Protein AF-0000000066302439 (afdb_homodimer)

Secondary structure (DSSP, 8-state):
-HHHHHHHHHHHHHHHHHHHHHHHHHH-EEEEEETTTTEEEEEETTS-EEEEEE-GGG--TT-HHHHHHHHHHHHHHHHHHHHHHHHHHHHHHHHTS---TT-----/-HHHHHHHHHHHHHHHHHHHHHHHHHH-EEEEEETTTTEEEEEETTS-EEEEEE-GGG--TT-HHHHHHHHHHHHHHHHHHHHHHHHHHHHHHHHTS---TT-----

pLDDT: mean 90.01, std 15.55, range [35.62, 98.94]

Foldseek 3Di:
DVVVVVVVVLVVLLVVLVVVLVVQQQVAKFWFFFPVRQWIWIAGLVLHTPDIHHHVVQVDPVCVVVVVVGNVRRSVRRNVVSPVVSVVSVCVSVVVSPPDDPPPPPD/DVVVVVVVVLVVLLVVLVVVLVVQQQVAKFWFFFPVRQWIWIAGLVGHTPDIHHHVVQVDPVCVVVVVVGNVRRSVRRNVVSPVVSVVSVCVSVVVSPPDDPPPPPD

Nearest PDB structures (foldseek):
  1ybx-assembly1_A  TM=9.057E-01  e=2.203E-07  Acetivibrio thermocellus
  1pug-assembly1_A  TM=8.252E-01  e=6.818E-08  Escherichia coli
  5yrx-assembly1_A-2  TM=9.038E-01  e=1.458E-06  Mycobacterium tuberculosis H37Rv
  7aor-assembly1_an  TM=7.932E-01  e=1.734E-05  Trypanosoma cruzi strain CL Brener
  6hiw-assembly1_DM  TM=7.129E-01  e=1.030E-05  Trypanosoma brucei brucei

Solvent-accessible surface area (backbone atoms only — not comparable to full-atom values): 11131 Å² total; per-residue (Å²): 106,73,65,56,54,49,52,52,52,49,52,52,50,48,53,51,36,51,53,49,36,55,52,44,28,63,64,38,73,27,74,8,50,19,80,92,60,39,26,36,27,30,24,19,31,70,67,49,71,78,47,58,46,64,43,48,88,53,32,38,53,89,45,45,64,59,41,34,53,32,50,48,45,6,46,50,43,14,49,52,50,11,51,52,49,38,51,51,45,50,47,53,41,48,67,69,43,77,61,59,96,84,66,67,68,88,119,106,73,66,56,55,51,52,51,52,49,53,52,50,48,51,51,36,51,52,49,37,55,51,45,28,62,65,38,72,28,74,7,50,20,79,90,60,39,26,36,28,30,24,20,30,69,67,49,72,77,49,56,45,64,42,50,89,51,32,38,52,89,45,45,63,60,42,34,52,32,51,48,44,4,47,50,41,16,49,53,50,11,52,53,50,39,50,52,45,50,47,52,41,48,66,67,44,76,60,60,95,82,66,66,66,88,119

Radius of gyration: 21.61 Å; Cα contacts (8 Å, |Δi|>4): 304; chains: 2; bounding box: 31×73×52 Å

InterPro domains:
  IPR004401 Nucleoid-associated protein YbaB/EbfC [MF_00274] (2-96)
  IPR004401 Nucleoid-associated protein YbaB/EbfC [PF02575] (8-97)
  IPR004401 Nucleoid-associated protein YbaB/EbfC [PIRSF004555] (2-107)
  IPR004401 Nucleoid-associated protein YbaB/EbfC [PTHR33449] (1-103)
  IPR004401 Nucleoid-associated protein YbaB/EbfC [TIGR00103] (3-103)
  IPR036894 Nucleoid-associated protein YbaB-like domain superfamily [G3DSA:3.30.1310.10] (1-107)
  IPR036894 Nucleoid-associated protein YbaB-like domain superfamily [SSF82607] (8-101)

Organism: Maricaulis maris (strain MCS10) (NCBI:txid394221)

Sequence (214 aa):
MKDLMGLMKQAQAMQQKMTEAQARLAETEVTGEAGAGLVRVVLTAKGDMVSIHVDKSLMDPDEPEILEDLLKAAHADARRKGEEAQQDIMKDAAGGLQLPPGMQMPFMKDLMGLMKQAQAMQQKMTEAQARLAETEVTGEAGAGLVRVVLTAKGDMVSIHVDKSLMDPDEPEILEDLLKAAHADARRKGEEAQQDIMKDAAGGLQLPPGMQMPF

Structure (mmCIF, N/CA/C/O backbone):
data_AF-0000000066302439-model_v1
#
loop_
_entity.id
_entity.type
_entity.pdbx_description
1 polymer 'Nucleoid-associated protein Mmar10_0436'
#
loop_
_atom_site.group_PDB
_atom_site.id
_atom_site.type_symbol
_atom_site.label_atom_id
_atom_site.label_alt_id
_atom_site.label_comp_id
_atom_site.label_asym_id
_atom_site.label_entity_id
_atom_site.label_seq_id
_atom_site.pdbx_PDB_ins_code
_atom_site.Cartn_x
_atom_site.Cartn_y
_atom_site.Cartn_z
_atom_site.occupancy
_atom_site.B_iso_or_equiv
_atom_site.auth_seq_id
_atom_site.auth_comp_id
_atom_site.auth_asym_id
_atom_site.auth_atom_id
_atom_site.pdbx_PDB_model_num
ATOM 1 N N . MET A 1 1 ? 1.925 44.844 5.809 1 65.56 1 MET A N 1
ATOM 2 C CA . MET A 1 1 ? 1.378 44.344 4.543 1 65.56 1 MET A CA 1
ATOM 3 C C . MET A 1 1 ? 2.377 43.438 3.826 1 65.56 1 MET A C 1
ATOM 5 O O . MET A 1 1 ? 2.002 42.406 3.287 1 65.56 1 MET A O 1
ATOM 9 N N . LYS A 1 2 ? 3.6 43.781 3.777 1 77.19 2 LYS A N 1
ATOM 10 C CA . LYS A 1 2 ? 4.672 43 3.166 1 77.19 2 LYS A CA 1
ATOM 11 C C . LYS A 1 2 ? 4.816 41.625 3.846 1 77.19 2 LYS A C 1
ATOM 13 O O . LYS A 1 2 ? 5.035 40.625 3.18 1 77.19 2 LYS A O 1
ATOM 18 N N . ASP A 1 3 ? 4.48 41.625 5.168 1 83.06 3 ASP A N 1
ATOM 19 C CA . ASP A 1 3 ? 4.594 40.406 5.941 1 83.06 3 ASP A CA 1
ATOM 20 C C . ASP A 1 3 ? 3.451 39.438 5.621 1 83.06 3 ASP A C 1
ATOM 22 O O . ASP A 1 3 ? 3.666 38.25 5.473 1 83.06 3 ASP A O 1
ATOM 26 N N . LEU A 1 4 ? 2.242 40.094 5.293 1 78.75 4 LEU A N 1
ATOM 27 C CA . LEU A 1 4 ? 1.057 39.344 4.953 1 78.75 4 LEU A CA 1
ATOM 28 C C . LEU A 1 4 ? 1.191 38.719 3.564 1 78.75 4 LEU A C 1
ATOM 30 O O . LEU A 1 4 ? 0.829 37.562 3.359 1 78.75 4 LEU A O 1
ATOM 34 N N . MET A 1 5 ? 1.742 39.562 2.607 1 84.06 5 MET A N 1
ATOM 35 C CA . MET A 1 5 ? 1.961 39.062 1.245 1 84.06 5 MET A CA 1
ATOM 36 C C . MET A 1 5 ? 2.973 37.938 1.224 1 84.06 5 MET A C 1
ATOM 38 O O . MET A 1 5 ? 2.822 36.969 0.46 1 84.06 5 MET A O 1
ATOM 42 N N . GLY A 1 6 ? 4.039 37.969 2.062 1 83.31 6 GLY A N 1
ATOM 43 C CA . GLY A 1 6 ? 5.02 36.906 2.197 1 83.31 6 GLY A CA 1
ATOM 44 C C . GLY A 1 6 ? 4.434 35.594 2.729 1 83.31 6 GLY A C 1
ATOM 45 O O . GLY A 1 6 ? 4.723 34.531 2.209 1 83.31 6 GLY A O 1
ATOM 46 N N . LEU A 1 7 ? 3.641 35.781 3.75 1 83.69 7 LEU A N 1
ATOM 47 C CA . LEU A 1 7 ? 2.969 34.625 4.34 1 83.69 7 LEU A CA 1
ATOM 48 C C . LEU A 1 7 ? 2.033 33.969 3.33 1 83.69 7 LEU A C 1
ATOM 50 O O . LEU A 1 7 ? 1.988 32.719 3.229 1 83.69 7 LEU A O 1
ATOM 54 N N . MET A 1 8 ? 1.311 34.781 2.59 1 86.19 8 MET A N 1
ATOM 55 C CA . MET A 1 8 ? 0.379 34.281 1.588 1 86.19 8 MET A CA 1
ATOM 56 C C . MET A 1 8 ? 1.12 33.5 0.5 1 86.19 8 MET A C 1
ATOM 58 O O . MET A 1 8 ? 0.684 32.406 0.091 1 86.19 8 MET A O 1
ATOM 62 N N . LYS A 1 9 ? 2.33 34.031 0.001 1 87.62 9 LYS A N 1
ATOM 63 C CA . LYS A 1 9 ? 3.164 33.406 -1.004 1 87.62 9 LYS A CA 1
ATOM 64 C C . LYS A 1 9 ? 3.705 32.062 -0.489 1 87.62 9 LYS A C 1
ATOM 66 O O . LYS A 1 9 ? 3.748 31.078 -1.228 1 87.62 9 LYS A O 1
ATOM 71 N N . GLN A 1 10 ? 4.055 32.031 0.721 1 85.25 10 GLN A N 1
ATOM 72 C CA . GLN A 1 10 ? 4.555 30.828 1.358 1 85.25 10 GLN A CA 1
ATOM 73 C C . GLN A 1 10 ? 3.461 29.766 1.452 1 85.25 10 GLN A C 1
ATOM 75 O O . GLN A 1 10 ? 3.699 28.594 1.155 1 85.25 10 GLN A O 1
ATOM 80 N N . ALA A 1 11 ? 2.32 30.188 1.794 1 86.19 11 ALA A N 1
ATOM 81 C CA . ALA A 1 11 ? 1.187 29.266 1.881 1 86.19 11 ALA A CA 1
ATOM 82 C C . ALA A 1 11 ? 0.871 28.656 0.52 1 86.19 11 ALA A C 1
ATOM 84 O O . ALA A 1 11 ? 0.639 27.453 0.413 1 86.19 11 ALA A O 1
ATOM 85 N N . GLN A 1 12 ? 0.899 29.453 -0.53 1 91.12 12 GLN A N 1
ATOM 86 C CA . GLN A 1 12 ? 0.665 28.984 -1.895 1 91.12 12 GLN A CA 1
ATOM 87 C C . GLN A 1 12 ? 1.746 28 -2.336 1 91.12 12 GLN A C 1
ATOM 89 O O . GLN A 1 12 ? 1.449 26.984 -2.973 1 91.12 12 GLN A O 1
ATOM 94 N N . ALA A 1 13 ? 2.9 28.328 -1.984 1 87.81 13 ALA A N 1
ATOM 95 C CA . ALA A 1 13 ? 4.027 27.469 -2.334 1 87.81 13 ALA A CA 1
ATOM 96 C C . ALA A 1 13 ? 3.912 26.109 -1.645 1 87.81 13 ALA A C 1
ATOM 98 O O . ALA A 1 13 ? 4.18 25.062 -2.256 1 87.81 13 ALA A O 1
ATOM 99 N N . MET A 1 14 ? 3.541 26.156 -0.444 1 87.5 14 MET A N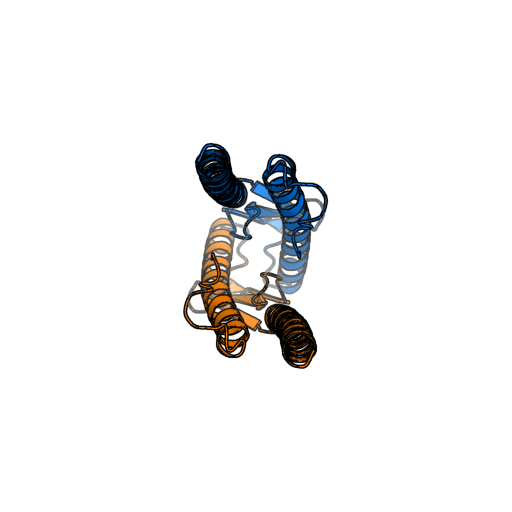 1
ATOM 100 C CA . MET A 1 14 ? 3.344 24.922 0.305 1 87.5 14 MET A CA 1
ATOM 101 C C . MET A 1 14 ? 2.262 24.062 -0.34 1 87.5 14 MET A C 1
ATOM 103 O O . MET A 1 14 ? 2.459 22.859 -0.548 1 87.5 14 MET A O 1
ATOM 107 N N . GLN A 1 15 ? 1.223 24.719 -0.69 1 91.25 15 GLN A N 1
ATOM 108 C CA . GLN A 1 15 ? 0.119 24.016 -1.343 1 91.25 15 GLN A CA 1
ATOM 109 C C . GLN A 1 15 ? 0.577 23.359 -2.641 1 91.25 15 GLN A C 1
ATOM 111 O O . GLN A 1 15 ? 0.231 22.203 -2.916 1 91.25 15 GLN A O 1
ATOM 116 N N . GLN A 1 16 ? 1.306 24.047 -3.41 1 93.19 16 GLN A N 1
ATOM 117 C CA . GLN A 1 16 ? 1.799 23.547 -4.691 1 93.19 16 GLN A CA 1
ATOM 118 C C . GLN A 1 16 ? 2.752 22.375 -4.496 1 93.19 16 GLN A C 1
ATOM 120 O O . GLN A 1 16 ? 2.652 21.359 -5.195 1 93.19 16 GLN A O 1
ATOM 125 N N . LYS A 1 17 ? 3.627 22.422 -3.58 1 92.25 17 LYS A N 1
ATOM 126 C CA . LYS A 1 17 ? 4.605 21.359 -3.326 1 92.25 17 LYS A CA 1
ATOM 127 C C . LYS A 1 17 ? 3.92 20.078 -2.859 1 92.25 17 LYS A C 1
ATOM 129 O O . LYS A 1 17 ? 4.316 18.984 -3.254 1 92.25 17 LYS A O 1
ATOM 134 N N . MET A 1 18 ? 2.949 20.266 -2.01 1 90.75 18 MET A N 1
ATOM 135 C CA . MET A 1 18 ? 2.209 19.109 -1.526 1 90.75 18 MET A CA 1
ATOM 136 C C . MET A 1 18 ? 1.448 18.438 -2.664 1 90.75 18 MET A C 1
ATOM 138 O O . MET A 1 18 ? 1.398 17.203 -2.742 1 90.75 18 MET A O 1
ATOM 142 N N . THR A 1 19 ? 0.869 19.266 -3.502 1 94.88 19 THR A N 1
ATOM 143 C CA . THR A 1 19 ? 0.174 18.734 -4.664 1 94.88 19 THR A CA 1
ATOM 144 C C . THR A 1 19 ? 1.137 17.953 -5.559 1 94.88 19 THR A C 1
ATOM 146 O O . THR A 1 19 ? 0.813 16.859 -6.031 1 94.88 19 THR A O 1
ATOM 149 N N . GLU A 1 20 ? 2.254 18.422 -5.699 1 95.69 20 GLU A N 1
ATOM 150 C CA . GLU A 1 20 ? 3.277 17.766 -6.508 1 95.69 20 GLU A CA 1
ATOM 151 C C . GLU A 1 20 ? 3.752 16.469 -5.852 1 95.69 20 GLU A C 1
ATOM 153 O O . GLU A 1 20 ? 3.982 15.469 -6.535 1 95.69 20 GLU A O 1
ATOM 158 N N . ALA A 1 21 ? 3.938 16.516 -4.562 1 95.12 21 ALA A N 1
ATOM 159 C CA . ALA A 1 21 ? 4.344 15.32 -3.826 1 95.12 21 ALA A CA 1
ATOM 160 C C . ALA A 1 21 ? 3.307 14.211 -3.969 1 95.12 21 ALA A C 1
ATOM 162 O O . ALA A 1 21 ? 3.658 13.047 -4.184 1 95.12 21 ALA A O 1
ATOM 163 N N . GLN A 1 22 ? 2.035 14.648 -3.93 1 95.75 22 GLN A N 1
ATOM 164 C CA . GLN A 1 22 ? 0.956 13.68 -4.094 1 95.75 22 GLN A CA 1
ATOM 165 C C . GLN A 1 22 ? 0.993 13.047 -5.48 1 95.75 22 GLN A C 1
ATOM 167 O O . GLN A 1 22 ? 0.768 11.844 -5.625 1 95.75 22 GLN A O 1
ATOM 172 N N . ALA A 1 23 ? 1.283 13.82 -6.496 1 96.94 23 ALA A N 1
ATOM 173 C CA . ALA A 1 23 ? 1.397 13.312 -7.863 1 96.94 23 ALA A CA 1
ATOM 174 C C . ALA A 1 23 ? 2.586 12.367 -8 1 96.94 23 ALA A C 1
ATOM 176 O O . ALA A 1 23 ? 2.48 11.312 -8.641 1 96.94 23 ALA A O 1
ATOM 177 N N . ARG A 1 24 ? 3.654 12.734 -7.367 1 97.31 24 ARG A N 1
ATOM 178 C CA . ARG A 1 24 ? 4.848 11.891 -7.41 1 97.31 24 ARG A CA 1
ATOM 179 C C . ARG A 1 24 ? 4.59 10.547 -6.738 1 97.31 24 ARG A C 1
ATOM 181 O O . ARG A 1 24 ? 5.062 9.508 -7.211 1 97.31 24 ARG A O 1
ATOM 188 N N . LEU A 1 25 ? 3.91 10.57 -5.625 1 97.12 25 LEU A N 1
ATOM 189 C CA . LEU A 1 25 ? 3.584 9.336 -4.918 1 97.12 25 LEU A CA 1
ATOM 190 C C . LEU A 1 25 ? 2.795 8.383 -5.816 1 97.12 25 LEU A C 1
ATOM 192 O O . LEU A 1 25 ? 3.01 7.172 -5.789 1 97.12 25 LEU A O 1
ATOM 196 N N . ALA A 1 26 ? 1.887 8.961 -6.637 1 97.31 26 ALA A N 1
ATOM 197 C CA . ALA A 1 26 ? 1.035 8.164 -7.516 1 97.31 26 ALA A CA 1
ATOM 198 C C . ALA A 1 26 ? 1.823 7.633 -8.711 1 97.31 26 ALA A C 1
ATOM 200 O O . ALA A 1 26 ? 1.473 6.602 -9.281 1 97.31 26 ALA A O 1
ATOM 201 N N . GLU A 1 27 ? 2.947 8.281 -9.039 1 98 27 GLU A N 1
ATOM 202 C CA . GLU A 1 27 ? 3.658 7.965 -10.273 1 98 27 GLU A CA 1
ATOM 203 C C . GLU A 1 27 ? 4.906 7.137 -9.992 1 98 27 GLU A C 1
ATOM 205 O O . GLU A 1 27 ? 5.422 6.453 -10.883 1 98 27 GLU A O 1
ATOM 210 N N . THR A 1 28 ? 5.422 7.258 -8.836 1 98.5 28 THR A N 1
ATOM 211 C CA . THR A 1 28 ? 6.637 6.535 -8.484 1 98.5 28 THR A CA 1
ATOM 212 C C . THR A 1 28 ? 6.348 5.051 -8.289 1 98.5 28 THR A C 1
ATOM 214 O O . THR A 1 28 ? 5.52 4.676 -7.457 1 98.5 28 THR A O 1
ATOM 217 N N . GLU A 1 29 ? 7.102 4.277 -9.07 1 98.88 29 GLU A N 1
ATOM 218 C CA . GLU A 1 29 ? 6.898 2.834 -9.008 1 98.88 29 GLU A CA 1
ATOM 219 C C . GLU A 1 29 ? 8.031 2.152 -8.242 1 98.88 29 GLU A C 1
ATOM 221 O O . GLU A 1 29 ? 9.195 2.537 -8.375 1 98.88 29 GLU A O 1
ATOM 226 N N . VAL A 1 30 ? 7.684 1.172 -7.484 1 98.81 30 VAL A N 1
ATOM 227 C CA . VAL A 1 30 ? 8.648 0.333 -6.781 1 98.81 30 VAL A CA 1
ATOM 228 C C . VAL A 1 30 ? 8.391 -1.137 -7.105 1 98.81 30 VAL A C 1
ATOM 230 O O . VAL A 1 30 ? 7.246 -1.534 -7.348 1 98.81 30 VAL A O 1
ATOM 233 N N . THR A 1 31 ? 9.453 -1.896 -7.07 1 98.94 31 THR A N 1
ATOM 234 C CA . THR A 1 31 ? 9.352 -3.312 -7.406 1 98.94 31 THR A CA 1
ATOM 235 C C . THR A 1 31 ? 9.695 -4.184 -6.203 1 98.94 31 THR A C 1
ATOM 237 O O . THR A 1 31 ? 10.711 -3.957 -5.535 1 98.94 31 THR A O 1
ATOM 240 N N . GLY A 1 32 ? 8.805 -5.051 -5.836 1 98.88 32 GLY A N 1
ATOM 241 C CA . GLY A 1 32 ? 9.047 -6.102 -4.859 1 98.88 32 GLY A CA 1
ATOM 242 C C . GLY A 1 32 ? 9.148 -7.48 -5.48 1 98.88 32 GLY A C 1
ATOM 243 O O . GLY A 1 32 ? 8.523 -7.754 -6.508 1 98.88 32 GLY A O 1
ATOM 244 N N . GLU A 1 33 ? 9.961 -8.328 -4.789 1 98.88 33 GLU A N 1
ATOM 245 C CA . GLU A 1 33 ? 10.188 -9.664 -5.336 1 98.88 33 GLU A CA 1
ATOM 246 C C . GLU A 1 33 ? 10.227 -10.711 -4.234 1 98.88 33 GLU A C 1
ATOM 248 O O . GLU A 1 33 ? 10.492 -10.398 -3.072 1 98.88 33 GLU A O 1
ATOM 253 N N . ALA A 1 34 ? 9.867 -11.891 -4.609 1 98.88 34 ALA A N 1
ATOM 254 C CA . ALA A 1 34 ? 10 -13.07 -3.762 1 98.88 34 ALA A CA 1
ATOM 255 C C . ALA A 1 34 ? 10.328 -14.312 -4.594 1 98.88 34 ALA A C 1
ATOM 257 O O . ALA A 1 34 ? 10.125 -14.32 -5.809 1 98.88 34 ALA A O 1
ATOM 258 N N . GLY A 1 35 ? 10.953 -15.32 -3.955 1 98.5 35 GLY A N 1
ATOM 259 C CA . GLY A 1 35 ? 11.273 -16.562 -4.633 1 98.5 35 GLY A CA 1
ATOM 260 C C . GLY A 1 35 ? 12.336 -16.406 -5.707 1 98.5 35 GLY A C 1
ATOM 261 O O . GLY A 1 35 ? 12.219 -16.984 -6.793 1 98.5 35 GLY A O 1
ATOM 262 N N . ALA A 1 36 ? 13.273 -15.484 -5.523 1 98 36 ALA A N 1
ATOM 263 C CA . ALA A 1 36 ? 14.375 -15.234 -6.449 1 98 36 ALA A CA 1
ATOM 264 C C . ALA A 1 36 ? 13.859 -14.664 -7.77 1 98 36 ALA A C 1
ATOM 266 O O . ALA A 1 36 ? 14.336 -15.039 -8.844 1 98 36 ALA A O 1
ATOM 267 N N . GLY A 1 37 ? 12.727 -13.859 -7.688 1 98.44 37 GLY A N 1
ATOM 268 C CA . GLY A 1 37 ? 12.211 -13.164 -8.852 1 98.44 37 GLY A CA 1
ATOM 269 C C . GLY A 1 37 ? 11.078 -13.906 -9.539 1 98.44 37 GLY A C 1
ATOM 270 O O . GLY A 1 37 ? 10.508 -13.406 -10.516 1 98.44 37 GLY A O 1
ATOM 271 N N . LEU A 1 38 ? 10.695 -15.047 -8.953 1 98.81 38 LEU A N 1
ATOM 272 C CA . LEU A 1 38 ? 9.609 -15.812 -9.547 1 98.81 38 LEU A CA 1
ATOM 273 C C . LEU A 1 38 ? 8.281 -15.062 -9.414 1 98.81 38 LEU A C 1
ATOM 275 O O . LEU A 1 38 ? 7.355 -15.297 -10.195 1 98.81 38 LEU A O 1
ATOM 279 N N . VAL A 1 39 ? 8.211 -14.273 -8.422 1 98.94 39 VAL A N 1
ATOM 280 C CA . VAL A 1 39 ? 7.082 -13.359 -8.266 1 98.94 39 VAL A CA 1
ATOM 281 C C . VAL A 1 39 ? 7.594 -11.922 -8.203 1 98.94 39 VAL A C 1
ATOM 283 O O . VAL A 1 39 ? 8.5 -11.609 -7.426 1 98.94 39 VAL A O 1
ATOM 286 N N . ARG A 1 40 ? 7.098 -11.086 -9.047 1 98.94 40 ARG A N 1
ATOM 287 C CA . ARG A 1 40 ? 7.449 -9.672 -9.086 1 98.94 40 ARG A CA 1
ATOM 288 C C . ARG A 1 40 ? 6.199 -8.797 -9.047 1 98.94 40 ARG A C 1
ATOM 290 O O . ARG A 1 40 ? 5.285 -8.984 -9.852 1 98.94 40 ARG A O 1
ATOM 297 N N . VAL A 1 41 ? 6.199 -7.855 -8.133 1 98.94 41 VAL A N 1
ATOM 298 C CA . VAL A 1 41 ? 5.078 -6.941 -7.949 1 98.94 41 VAL A CA 1
ATOM 299 C C . VAL A 1 41 ? 5.551 -5.5 -8.125 1 98.94 41 VAL A C 1
ATOM 301 O O . VAL A 1 41 ? 6.594 -5.113 -7.59 1 98.94 41 VAL A O 1
ATOM 304 N N . VAL A 1 42 ? 4.805 -4.781 -8.859 1 98.94 42 VAL A N 1
ATOM 305 C CA . VAL A 1 42 ? 5.082 -3.352 -8.992 1 98.94 42 VAL A CA 1
ATOM 306 C C . VAL A 1 42 ? 3.947 -2.549 -8.359 1 98.94 42 VAL A C 1
ATOM 308 O O . VAL A 1 42 ? 2.785 -2.693 -8.742 1 98.94 42 VAL A O 1
ATOM 311 N N . LEU A 1 43 ? 4.262 -1.718 -7.422 1 98.81 43 LEU A N 1
ATOM 312 C CA . LEU A 1 43 ? 3.33 -0.807 -6.77 1 98.81 43 LEU A CA 1
ATOM 313 C C . LEU A 1 43 ? 3.74 0.645 -6.992 1 98.81 43 LEU A C 1
ATOM 315 O O . LEU A 1 43 ? 4.918 0.935 -7.207 1 98.81 43 LEU A O 1
ATOM 319 N N . THR A 1 44 ? 2.787 1.49 -6.922 1 98.56 44 THR A N 1
ATOM 320 C CA . THR A 1 44 ? 3.145 2.893 -6.742 1 98.56 44 THR A CA 1
ATOM 321 C C . THR A 1 44 ? 3.527 3.172 -5.293 1 98.56 44 THR A C 1
ATOM 323 O O . THR A 1 44 ? 3.221 2.379 -4.398 1 98.56 44 THR A O 1
ATOM 326 N N . ALA A 1 45 ? 4.121 4.312 -5.098 1 97.88 45 ALA A N 1
ATOM 327 C CA . ALA A 1 45 ? 4.457 4.719 -3.734 1 97.88 45 ALA A CA 1
ATOM 328 C C . ALA A 1 45 ? 3.197 4.973 -2.912 1 97.88 45 ALA A C 1
ATOM 330 O O . ALA A 1 45 ? 3.252 5.027 -1.681 1 97.88 45 ALA A O 1
ATOM 331 N N . LYS A 1 46 ? 2.09 5.082 -3.609 1 95.38 46 LYS A N 1
ATOM 332 C CA . LYS A 1 46 ? 0.811 5.273 -2.934 1 95.38 46 LYS A CA 1
ATOM 333 C C . LYS A 1 46 ? 0.185 3.936 -2.549 1 95.38 46 LYS A C 1
ATOM 335 O O . LYS A 1 46 ? -0.735 3.887 -1.73 1 95.38 46 LYS A O 1
ATOM 340 N N . GLY A 1 47 ? 0.674 2.875 -3.186 1 96.94 47 GLY A N 1
ATOM 341 C CA . GLY A 1 47 ? 0.225 1.555 -2.775 1 96.94 47 GLY A CA 1
ATOM 342 C C . GLY A 1 47 ? -0.67 0.884 -3.799 1 96.94 47 GLY A C 1
ATOM 343 O O . GLY A 1 47 ? -1.207 -0.197 -3.549 1 96.94 47 GLY A O 1
ATOM 344 N N . ASP A 1 48 ? -0.83 1.48 -5.008 1 97.88 48 ASP A N 1
ATOM 345 C CA . ASP A 1 48 ? -1.602 0.852 -6.074 1 97.88 48 ASP A CA 1
ATOM 346 C C . ASP A 1 48 ? -0.744 -0.135 -6.863 1 97.88 48 ASP A C 1
ATOM 348 O O . ASP A 1 48 ? 0.427 0.135 -7.141 1 97.88 48 ASP A O 1
ATOM 352 N N . MET A 1 49 ? -1.386 -1.204 -7.191 1 98.69 49 MET A N 1
ATOM 353 C CA . MET A 1 49 ? -0.648 -2.203 -7.961 1 98.69 49 MET A CA 1
ATOM 354 C C . MET A 1 49 ? -0.684 -1.88 -9.453 1 98.69 49 MET A C 1
ATOM 356 O O . MET A 1 49 ? -1.76 -1.783 -10.039 1 98.69 49 MET A O 1
ATOM 360 N N . VAL A 1 50 ? 0.46 -1.769 -10.039 1 98.75 50 VAL A N 1
ATOM 361 C CA . VAL A 1 50 ? 0.618 -1.467 -11.461 1 98.75 50 VAL A CA 1
ATOM 362 C C . VAL A 1 50 ? 0.669 -2.766 -12.266 1 98.75 50 VAL A C 1
ATOM 364 O O . VAL A 1 50 ? -0.001 -2.895 -13.289 1 98.75 50 VAL A O 1
ATOM 367 N N . SER A 1 51 ? 1.488 -3.723 -11.688 1 98.75 51 SER A N 1
ATOM 368 C CA . SER A 1 51 ? 1.628 -5.004 -12.375 1 98.75 51 SER A CA 1
ATOM 369 C C . SER A 1 51 ? 2.084 -6.098 -11.414 1 98.75 51 SER A C 1
ATOM 371 O O . SER A 1 51 ? 2.564 -5.809 -10.32 1 98.75 51 SER A O 1
ATOM 373 N N . ILE A 1 52 ? 1.866 -7.312 -11.836 1 98.94 52 ILE A N 1
ATOM 374 C CA . ILE A 1 52 ? 2.334 -8.5 -11.125 1 98.94 52 ILE A CA 1
ATOM 375 C C . ILE A 1 52 ? 2.732 -9.578 -12.133 1 98.94 52 ILE A C 1
ATOM 377 O O . ILE A 1 52 ? 2.059 -9.766 -13.148 1 98.94 52 ILE A O 1
ATOM 381 N N . HIS A 1 53 ? 3.84 -10.133 -11.859 1 98.81 53 HIS A N 1
ATOM 382 C CA . HIS A 1 53 ? 4.332 -11.234 -12.68 1 98.81 53 HIS A CA 1
ATOM 383 C C . HIS A 1 53 ? 4.57 -12.484 -11.844 1 98.81 53 HIS A C 1
ATOM 385 O O . HIS A 1 53 ? 5.16 -12.414 -10.758 1 98.81 53 HIS A O 1
ATOM 391 N N . VAL A 1 54 ? 4.07 -13.578 -12.383 1 98.88 54 VAL A N 1
ATOM 392 C CA . VAL A 1 54 ? 4.227 -14.875 -11.727 1 98.88 54 VAL A CA 1
ATOM 393 C C . VAL A 1 54 ? 4.859 -15.875 -12.695 1 98.88 54 VAL A C 1
ATOM 395 O O . VAL A 1 54 ? 4.332 -16.109 -13.781 1 98.88 54 VAL A O 1
ATOM 398 N N . ASP A 1 55 ? 5.922 -16.453 -12.281 1 98.69 55 ASP A N 1
ATOM 399 C CA . ASP A 1 55 ? 6.566 -17.469 -13.109 1 98.69 55 ASP A CA 1
ATOM 400 C C . ASP A 1 55 ? 5.699 -18.719 -13.219 1 98.69 55 ASP A C 1
ATOM 402 O O . ASP A 1 55 ? 5.109 -19.156 -12.234 1 98.69 55 ASP A O 1
ATOM 406 N N . LYS A 1 56 ? 5.723 -19.312 -14.305 1 97.81 56 LYS A N 1
ATOM 407 C CA . LYS A 1 56 ? 4.883 -20.469 -14.586 1 97.81 56 LYS A CA 1
ATOM 408 C C . LYS A 1 56 ? 5.227 -21.641 -13.664 1 97.81 56 LYS A C 1
ATOM 410 O O . LYS A 1 56 ? 4.383 -22.5 -13.391 1 97.81 56 LYS A O 1
ATOM 415 N N . SER A 1 57 ? 6.375 -21.656 -13.164 1 97.75 57 SER A N 1
ATOM 416 C CA . SER A 1 57 ? 6.816 -22.75 -12.305 1 97.75 57 SER A CA 1
ATOM 417 C C . SER A 1 57 ? 6.051 -22.75 -10.984 1 97.75 57 SER A C 1
ATOM 419 O O . SER A 1 57 ? 6.059 -23.766 -10.266 1 97.75 57 SER A O 1
ATOM 421 N N . LEU A 1 58 ? 5.391 -21.703 -10.742 1 98.44 58 LEU A N 1
ATOM 422 C CA . LEU A 1 58 ? 4.656 -21.609 -9.492 1 98.44 58 LEU A CA 1
ATOM 423 C C . LEU A 1 58 ? 3.191 -22 -9.688 1 98.44 58 LEU A C 1
ATOM 425 O O . LEU A 1 58 ? 2.43 -22.062 -8.719 1 98.44 58 LEU A O 1
ATOM 429 N N . MET A 1 59 ? 2.83 -22.234 -10.938 1 98.25 59 MET A N 1
ATOM 430 C CA . MET A 1 59 ? 1.437 -22.5 -11.281 1 98.25 59 MET A CA 1
ATOM 431 C C . MET A 1 59 ? 1.099 -23.969 -11.094 1 98.25 59 MET A C 1
ATOM 433 O O . MET A 1 59 ? 0.702 -24.656 -12.039 1 98.25 59 MET A O 1
ATOM 437 N N . ASP A 1 60 ? 1.274 -24.406 -9.836 1 97.31 60 ASP A N 1
ATOM 438 C CA . ASP A 1 60 ? 0.962 -25.781 -9.469 1 97.31 60 ASP A CA 1
ATOM 439 C C . ASP A 1 60 ? -0.349 -25.859 -8.688 1 97.31 60 ASP A C 1
ATOM 441 O O . ASP A 1 60 ? -0.419 -25.438 -7.535 1 97.31 60 ASP A O 1
ATOM 445 N N . PRO A 1 61 ? -1.386 -26.438 -9.219 1 97.19 61 PRO A N 1
ATOM 446 C CA . PRO A 1 61 ? -2.688 -26.484 -8.547 1 97.19 61 PRO A CA 1
ATOM 447 C C . PRO A 1 61 ? -2.66 -27.297 -7.258 1 97.19 61 PRO A C 1
ATOM 449 O O . PRO A 1 61 ? -3.559 -27.172 -6.426 1 97.19 61 PRO A O 1
ATOM 452 N N . ASP A 1 62 ? -1.628 -28.047 -7.113 1 97.19 62 ASP A N 1
ATOM 453 C CA . ASP A 1 62 ? -1.548 -28.891 -5.922 1 97.19 62 ASP A CA 1
ATOM 454 C C . ASP A 1 62 ? -0.914 -28.125 -4.758 1 97.19 62 ASP A C 1
ATOM 456 O O . ASP A 1 62 ? -0.986 -28.578 -3.611 1 97.19 62 ASP A O 1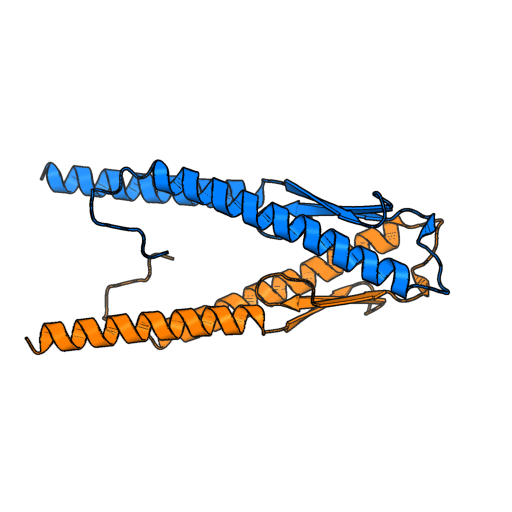
ATOM 460 N N . GLU A 1 63 ? -0.269 -26.953 -5.004 1 97.25 63 GLU A N 1
ATOM 461 C CA . GLU A 1 63 ? 0.394 -26.203 -3.949 1 97.25 63 GLU A CA 1
ATOM 462 C C . GLU A 1 63 ? 0.161 -24.703 -4.117 1 97.25 63 GLU A C 1
ATOM 464 O O . GLU A 1 63 ? 1.115 -23.922 -4.184 1 97.25 63 GLU A O 1
ATOM 469 N N . PRO A 1 64 ? -1.091 -24.328 -4.156 1 97.62 64 PRO A N 1
ATOM 470 C CA . PRO A 1 64 ? -1.354 -22.906 -4.336 1 97.62 64 PRO A CA 1
ATOM 471 C C . PRO A 1 64 ? -0.771 -22.047 -3.209 1 97.62 64 PRO A C 1
ATOM 473 O O . PRO A 1 64 ? -0.493 -20.875 -3.406 1 97.62 64 PRO A O 1
ATOM 476 N N . GLU A 1 65 ? -0.572 -22.719 -2.057 1 98.25 65 GLU A N 1
ATOM 477 C CA . GLU A 1 65 ? -0.097 -22.016 -0.872 1 98.25 65 GLU A CA 1
ATOM 478 C C . GLU A 1 65 ? 1.312 -21.469 -1.082 1 98.25 65 GLU A C 1
ATOM 480 O O . GLU A 1 65 ? 1.68 -20.438 -0.504 1 98.25 65 GLU A O 1
ATOM 485 N N . ILE A 1 66 ? 2.088 -22.156 -1.893 1 98.5 66 ILE A N 1
ATOM 486 C CA . ILE A 1 66 ? 3.441 -21.703 -2.178 1 98.5 66 ILE A CA 1
ATOM 487 C C . ILE A 1 66 ? 3.391 -20.359 -2.908 1 98.5 66 ILE A C 1
ATOM 489 O O . ILE A 1 66 ? 4.059 -19.406 -2.512 1 98.5 66 ILE A O 1
ATOM 493 N N . LEU A 1 67 ? 2.553 -20.297 -3.893 1 98.81 67 LEU A N 1
ATOM 494 C CA . LEU A 1 67 ? 2.383 -19.047 -4.625 1 98.81 67 LEU A CA 1
ATOM 495 C C . LEU A 1 67 ? 1.836 -17.953 -3.711 1 98.81 67 LEU A C 1
ATOM 497 O O . LEU A 1 67 ? 2.328 -16.828 -3.727 1 98.81 67 LEU A O 1
ATOM 501 N N . GLU A 1 68 ? 0.849 -18.281 -2.93 1 98.88 68 GLU A N 1
ATOM 502 C CA . GLU A 1 68 ? 0.22 -17.312 -2.037 1 98.88 68 GLU A CA 1
ATOM 503 C C . GLU A 1 68 ? 1.239 -16.703 -1.077 1 98.88 68 GLU A C 1
ATOM 505 O O . GLU A 1 68 ? 1.265 -15.484 -0.881 1 98.88 68 GLU A O 1
ATOM 510 N N . ASP A 1 69 ? 2.09 -17.531 -0.547 1 98.88 69 ASP A N 1
ATOM 511 C CA . ASP A 1 69 ? 3.104 -17.047 0.387 1 98.88 69 ASP A CA 1
ATOM 512 C C . ASP A 1 69 ? 4.094 -16.125 -0.308 1 98.88 69 ASP A C 1
ATOM 514 O O . ASP A 1 69 ? 4.488 -15.094 0.252 1 98.88 69 ASP A O 1
ATOM 518 N N . LEU A 1 70 ? 4.422 -16.5 -1.535 1 98.94 70 LEU A N 1
ATOM 519 C CA . LEU A 1 70 ? 5.387 -15.695 -2.271 1 98.94 70 LEU A CA 1
ATOM 520 C C . LEU A 1 70 ? 4.766 -14.375 -2.715 1 98.94 70 LEU A C 1
ATOM 522 O O . LEU A 1 70 ? 5.449 -13.352 -2.766 1 98.94 70 LEU A O 1
ATOM 526 N N . LEU A 1 71 ? 3.492 -14.391 -3.062 1 98.94 71 LEU A N 1
ATOM 527 C CA . LEU A 1 71 ? 2.777 -13.164 -3.389 1 98.94 71 LEU A CA 1
ATOM 528 C C . LEU A 1 71 ? 2.779 -12.195 -2.205 1 98.94 71 LEU A C 1
ATOM 530 O O . LEU A 1 71 ? 3.055 -11.008 -2.367 1 98.94 71 LEU A O 1
ATOM 534 N N . LYS A 1 72 ? 2.516 -12.734 -1.043 1 98.94 72 LYS A N 1
ATOM 535 C CA . LYS A 1 72 ? 2.523 -11.914 0.165 1 98.94 72 LYS A CA 1
ATOM 536 C C . LYS A 1 72 ? 3.906 -11.312 0.415 1 98.94 72 LYS A C 1
ATOM 538 O O . LYS A 1 72 ? 4.027 -10.125 0.722 1 98.94 72 LYS A O 1
ATOM 543 N N . ALA A 1 73 ? 4.895 -12.141 0.237 1 98.94 73 ALA A N 1
ATOM 544 C CA . ALA A 1 73 ? 6.266 -11.711 0.482 1 98.94 73 ALA A CA 1
ATOM 545 C C . ALA A 1 73 ? 6.691 -10.633 -0.519 1 98.94 73 ALA A C 1
ATOM 547 O O . ALA A 1 73 ? 7.316 -9.641 -0.145 1 98.94 73 ALA A O 1
ATOM 548 N N . ALA A 1 74 ? 6.383 -10.852 -1.768 1 98.94 74 ALA A N 1
ATOM 549 C CA . ALA A 1 74 ? 6.719 -9.883 -2.809 1 98.94 74 ALA A CA 1
ATOM 550 C C . ALA A 1 74 ? 5.996 -8.555 -2.582 1 98.94 74 ALA A C 1
ATOM 552 O O . ALA A 1 74 ? 6.578 -7.488 -2.764 1 98.94 74 ALA A O 1
ATOM 553 N N . HIS A 1 75 ? 4.738 -8.664 -2.18 1 98.88 75 HIS A N 1
ATOM 554 C CA . HIS A 1 75 ? 3.967 -7.461 -1.87 1 98.88 75 HIS A CA 1
ATOM 555 C C . HIS A 1 75 ? 4.566 -6.711 -0.687 1 98.88 75 HIS A C 1
ATOM 557 O O . HIS A 1 75 ? 4.68 -5.484 -0.718 1 98.88 75 HIS A O 1
ATOM 563 N N . ALA A 1 76 ? 4.996 -7.445 0.323 1 98.75 76 ALA A N 1
ATOM 564 C CA . ALA A 1 76 ? 5.621 -6.836 1.494 1 98.75 76 ALA A CA 1
ATOM 565 C C . ALA A 1 76 ? 6.914 -6.117 1.115 1 98.75 76 ALA A C 1
ATOM 567 O O . ALA A 1 76 ? 7.191 -5.023 1.609 1 98.75 76 ALA A O 1
ATOM 568 N N . ASP A 1 77 ? 7.621 -6.758 0.292 1 98.94 77 ASP A N 1
ATOM 569 C CA . ASP A 1 77 ? 8.859 -6.16 -0.199 1 98.94 77 ASP A CA 1
ATOM 570 C C . ASP A 1 77 ? 8.578 -4.852 -0.934 1 98.94 77 ASP A C 1
ATOM 572 O O . ASP A 1 77 ? 9.211 -3.83 -0.654 1 98.94 77 ASP A O 1
ATOM 576 N N . ALA A 1 78 ? 7.613 -4.859 -1.846 1 98.88 78 ALA A N 1
ATOM 577 C CA . ALA A 1 78 ? 7.223 -3.662 -2.586 1 98.88 78 ALA A CA 1
ATOM 578 C C . ALA A 1 78 ? 6.695 -2.582 -1.646 1 98.88 78 ALA A C 1
ATOM 580 O O . ALA A 1 78 ? 7.027 -1.403 -1.797 1 98.88 78 ALA A O 1
ATOM 581 N N . ARG A 1 79 ? 5.879 -3.031 -0.72 1 98.44 79 ARG A N 1
ATOM 582 C CA . ARG A 1 79 ? 5.297 -2.096 0.236 1 98.44 79 ARG A CA 1
ATOM 583 C C . ARG A 1 79 ? 6.383 -1.392 1.044 1 98.44 79 ARG A C 1
ATOM 585 O O . ARG A 1 79 ? 6.316 -0.18 1.262 1 98.44 79 ARG A O 1
ATOM 592 N N . ARG A 1 80 ? 7.398 -2.129 1.461 1 98.38 80 ARG A N 1
ATOM 593 C CA . ARG A 1 80 ? 8.516 -1.557 2.207 1 98.38 80 ARG A CA 1
ATOM 594 C C . ARG A 1 80 ? 9.242 -0.507 1.379 1 98.38 80 ARG A C 1
ATOM 596 O O . ARG A 1 80 ? 9.508 0.599 1.857 1 98.38 80 ARG A O 1
ATOM 603 N N . LYS A 1 81 ? 9.516 -0.83 0.228 1 98.69 81 LYS A N 1
ATOM 604 C CA . LYS A 1 81 ? 10.195 0.087 -0.681 1 98.69 81 LYS A CA 1
ATOM 605 C C . LYS A 1 81 ? 9.32 1.298 -0.997 1 98.69 81 LYS A C 1
ATOM 607 O O . LYS A 1 81 ? 9.828 2.416 -1.128 1 98.69 81 LYS A O 1
ATOM 612 N N . GLY A 1 82 ? 8.055 1.047 -1.153 1 98.25 82 GLY A N 1
ATOM 613 C CA . GLY A 1 82 ? 7.113 2.133 -1.366 1 98.25 82 GLY A CA 1
ATOM 614 C C . GLY A 1 82 ? 7.07 3.121 -0.216 1 98.25 82 GLY A C 1
ATOM 615 O O . GLY A 1 82 ? 7.027 4.332 -0.434 1 98.25 82 GLY A O 1
ATOM 616 N N . GLU A 1 83 ? 7.047 2.615 0.977 1 97.44 83 GLU A N 1
ATOM 617 C CA . GLU A 1 83 ? 7.07 3.463 2.164 1 97.44 83 GLU A CA 1
ATOM 618 C C . GLU A 1 83 ? 8.344 4.301 2.221 1 97.44 83 GLU A C 1
ATOM 620 O O . GLU A 1 83 ? 8.305 5.477 2.578 1 97.44 83 GLU A O 1
ATOM 625 N N . GLU A 1 84 ? 9.461 3.742 1.845 1 98.12 84 GLU A N 1
ATOM 626 C CA . GLU A 1 84 ? 10.727 4.469 1.801 1 98.12 84 GLU A CA 1
ATOM 627 C C . GLU A 1 84 ? 10.688 5.586 0.762 1 98.12 84 GLU A C 1
ATOM 629 O O . GLU A 1 84 ? 11.109 6.711 1.035 1 98.12 84 GLU A O 1
ATOM 634 N N . ALA A 1 85 ? 10.156 5.199 -0.345 1 98.06 85 ALA A N 1
ATOM 635 C CA . ALA A 1 85 ? 10.016 6.195 -1.406 1 98.06 85 ALA A CA 1
ATOM 636 C C . ALA A 1 85 ? 9.102 7.336 -0.971 1 98.06 85 ALA A C 1
ATOM 638 O O . ALA A 1 85 ? 9.391 8.508 -1.235 1 98.06 85 ALA A O 1
ATOM 639 N N . GLN A 1 86 ? 8.031 6.984 -0.337 1 97 86 GLN A N 1
ATOM 640 C CA . GLN A 1 86 ? 7.078 7.969 0.162 1 97 86 GLN A CA 1
ATOM 641 C C . GLN A 1 86 ? 7.734 8.906 1.17 1 97 86 GLN A C 1
ATOM 643 O O . GLN A 1 86 ? 7.555 10.125 1.1 1 97 86 GLN A O 1
ATOM 648 N N . GLN A 1 87 ? 8.492 8.398 2.049 1 96.12 87 GLN A N 1
ATOM 649 C CA . GLN A 1 87 ? 9.195 9.195 3.043 1 96.12 87 GLN A CA 1
ATOM 650 C C . GLN A 1 87 ? 10.164 10.172 2.379 1 96.12 87 GLN A C 1
ATOM 652 O O . GLN A 1 87 ? 10.227 11.344 2.75 1 96.12 87 GLN A O 1
ATOM 657 N N . ASP A 1 88 ? 10.812 9.727 1.416 1 96.56 88 ASP A N 1
ATOM 658 C CA . ASP A 1 88 ? 11.766 10.562 0.697 1 96.56 88 ASP A CA 1
ATOM 659 C C . ASP A 1 88 ? 11.062 11.695 -0.046 1 96.56 88 ASP A C 1
ATOM 661 O O . ASP A 1 88 ? 11.508 12.844 -0.013 1 96.56 88 ASP A O 1
ATOM 665 N N . ILE A 1 89 ? 9.984 11.359 -0.677 1 96.06 89 ILE A N 1
ATOM 666 C CA . ILE A 1 89 ? 9.219 12.336 -1.453 1 96.06 89 ILE A CA 1
ATOM 667 C C . ILE A 1 89 ? 8.648 13.406 -0.523 1 96.06 89 ILE A C 1
ATOM 669 O O . ILE A 1 89 ? 8.727 14.602 -0.819 1 96.06 89 ILE A O 1
ATOM 673 N N . MET A 1 90 ? 8.141 12.945 0.588 1 92.75 90 MET A N 1
ATOM 674 C CA . MET A 1 90 ? 7.555 13.875 1.552 1 92.75 90 MET A CA 1
ATOM 675 C C . MET A 1 90 ? 8.633 14.734 2.199 1 92.75 90 MET A C 1
ATOM 677 O O . MET A 1 90 ? 8.422 15.93 2.432 1 92.75 90 MET A O 1
ATOM 681 N N . LYS A 1 91 ? 9.758 14.18 2.508 1 92.5 91 LYS A N 1
ATOM 682 C CA . LYS A 1 91 ? 10.898 14.922 3.037 1 92.5 91 LYS A CA 1
ATOM 683 C C . LYS A 1 91 ? 11.344 16.016 2.064 1 92.5 91 LYS A C 1
ATOM 685 O O . LYS A 1 91 ? 11.602 17.141 2.471 1 92.5 91 LYS A O 1
ATOM 690 N N . ASP A 1 92 ? 11.383 15.633 0.875 1 92.38 92 ASP A N 1
ATOM 691 C CA . ASP A 1 92 ? 11.773 16.578 -0.17 1 92.38 92 ASP A CA 1
ATOM 692 C C . ASP A 1 92 ? 10.766 17.719 -0.282 1 92.38 92 ASP A C 1
ATOM 694 O O . ASP A 1 92 ? 11.141 18.875 -0.451 1 92.38 92 ASP A O 1
ATOM 698 N N . ALA A 1 93 ? 9.523 17.391 -0.232 1 89.19 93 ALA A N 1
ATOM 699 C CA . ALA A 1 93 ? 8.453 18.375 -0.314 1 89.19 93 ALA A CA 1
ATOM 700 C C . ALA A 1 93 ? 8.492 19.328 0.882 1 89.19 93 ALA A C 1
ATOM 702 O O . ALA A 1 93 ? 8.328 20.531 0.728 1 89.19 93 ALA A O 1
ATOM 703 N N . ALA A 1 94 ? 8.773 18.75 2.074 1 83.44 94 ALA A N 1
ATOM 704 C CA . ALA A 1 94 ? 8.805 19.531 3.312 1 83.44 94 ALA A CA 1
ATOM 705 C C . ALA A 1 94 ? 10.078 20.375 3.398 1 83.44 94 ALA A C 1
ATOM 707 O O . ALA A 1 94 ? 10.055 21.5 3.889 1 83.44 94 ALA A O 1
ATOM 708 N N . GLY A 1 95 ? 11.25 19.734 3.145 1 78.88 95 GLY A N 1
ATOM 709 C CA . GLY A 1 95 ? 12.523 20.422 3.186 1 78.88 95 GLY A CA 1
ATOM 710 C C . GLY A 1 95 ? 12.562 21.656 2.309 1 78.88 95 GLY A C 1
ATOM 711 O O . GLY A 1 95 ? 13.297 22.609 2.596 1 78.88 95 GLY A O 1
ATOM 712 N N . GLY A 1 96 ? 11.883 21.594 1.304 1 68.38 96 GLY A N 1
ATOM 713 C CA . GLY A 1 96 ? 11.812 22.781 0.452 1 68.38 96 GLY A CA 1
ATOM 714 C C . GLY A 1 96 ? 10.969 23.891 1.045 1 68.38 96 GLY A C 1
ATOM 715 O O . GLY A 1 96 ? 10.992 25.016 0.552 1 68.38 96 GLY A O 1
ATOM 716 N N . LEU A 1 97 ? 10.094 23.469 2.047 1 65.75 97 LEU A N 1
ATOM 717 C CA . LEU A 1 97 ? 9.227 24.453 2.68 1 65.75 97 LEU A CA 1
ATOM 718 C C . LEU A 1 97 ? 9.953 25.156 3.818 1 65.75 97 LEU A C 1
ATOM 720 O O . LEU A 1 97 ? 10.68 24.516 4.586 1 65.75 97 LEU A O 1
ATOM 724 N N . GLN A 1 98 ? 10.961 26.094 3.521 1 58.66 98 GLN A N 1
ATOM 725 C CA . GLN A 1 98 ? 11.656 26.938 4.477 1 58.66 98 GLN A CA 1
ATOM 726 C C . GLN A 1 98 ? 10.828 27.125 5.75 1 58.66 98 GLN A C 1
ATOM 728 O O . GLN A 1 98 ? 10.211 28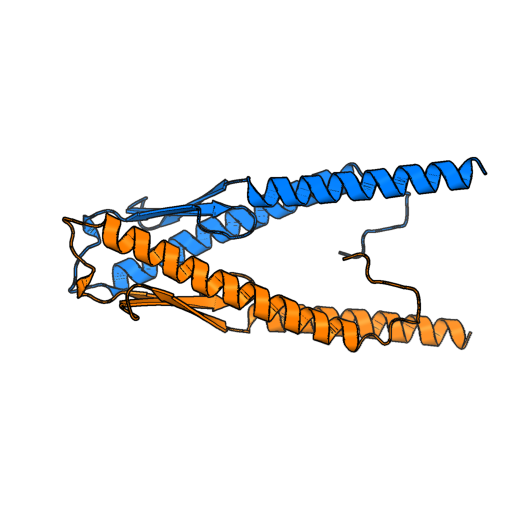.172 5.945 1 58.66 98 GLN A O 1
ATOM 733 N N . LEU A 1 99 ? 10.297 26.031 6.258 1 54.66 99 LEU A N 1
ATOM 734 C CA . LEU A 1 99 ? 9.484 26.312 7.441 1 54.66 99 LEU A CA 1
ATOM 735 C C . LEU A 1 99 ? 10.312 27.016 8.516 1 54.66 99 LEU A C 1
ATOM 737 O O . LEU A 1 99 ? 11.484 26.688 8.719 1 54.66 99 LEU A O 1
ATOM 741 N N . PRO A 1 100 ? 9.961 28.188 8.898 1 51.03 100 PRO A N 1
ATOM 742 C CA . PRO A 1 100 ? 10.711 28.953 9.898 1 51.03 100 PRO A CA 1
ATOM 743 C C . PRO A 1 100 ? 11.195 28.078 11.055 1 51.03 100 PRO A C 1
ATOM 745 O O . PRO A 1 100 ? 10.578 27.062 11.367 1 51.03 100 PRO A O 1
ATOM 748 N N . PRO A 1 101 ? 12.266 28.359 11.711 1 44.97 101 PRO A N 1
ATOM 749 C CA . PRO A 1 101 ? 12.836 27.781 12.938 1 44.97 101 PRO A CA 1
ATOM 750 C C . PRO A 1 101 ? 11.844 27.781 14.094 1 44.97 101 PRO A C 1
ATOM 752 O O . PRO A 1 101 ? 11.242 28.812 14.406 1 44.97 101 PRO A O 1
ATOM 755 N N . GLY A 1 102 ? 11.156 26.453 14.508 1 50.94 102 GLY A N 1
ATOM 756 C CA . GLY A 1 102 ? 10.148 26.312 15.539 1 50.94 102 GLY A CA 1
ATOM 757 C C . GLY A 1 102 ? 8.867 25.656 15.039 1 50.94 102 GLY A C 1
ATOM 758 O O . GLY A 1 102 ? 7.992 25.312 15.828 1 50.94 102 GLY A O 1
ATOM 759 N N . MET A 1 103 ? 8.406 25.859 13.836 1 50.56 103 MET A N 1
ATOM 760 C CA . MET A 1 103 ? 7.18 25.266 13.32 1 50.56 103 MET A CA 1
ATOM 761 C C . MET A 1 103 ? 7.418 23.812 12.898 1 50.56 103 MET A C 1
ATOM 763 O O . MET A 1 103 ? 7.922 23.562 11.805 1 50.56 103 MET A O 1
ATOM 767 N N . GLN A 1 104 ? 8.008 23 13.742 1 42.22 104 GLN A N 1
ATOM 768 C CA . GLN A 1 104 ? 8.227 21.578 13.508 1 42.22 104 GLN A CA 1
ATOM 769 C C . GLN A 1 104 ? 6.973 20.906 12.961 1 42.22 104 GLN A C 1
ATOM 771 O O . GLN A 1 104 ? 5.859 21.219 13.398 1 42.22 104 GLN A O 1
ATOM 776 N N . MET A 1 105 ? 6.898 20.562 11.742 1 43.16 105 MET A N 1
ATOM 777 C CA . MET A 1 105 ? 5.77 19.781 11.258 1 43.16 105 MET A CA 1
ATOM 778 C C . MET A 1 105 ? 5.43 18.656 12.234 1 43.16 105 MET A C 1
ATOM 780 O O . MET A 1 105 ? 6.32 17.953 12.727 1 43.16 105 MET A O 1
ATOM 784 N N . PRO A 1 106 ? 4.262 18.844 12.844 1 38.69 106 PRO A N 1
ATOM 785 C CA . PRO A 1 106 ? 3.904 17.828 13.844 1 38.69 106 PRO A CA 1
ATOM 786 C C . PRO A 1 106 ? 4.098 16.406 13.336 1 38.69 106 PRO A C 1
ATOM 788 O O . PRO A 1 106 ? 3.959 15.453 14.109 1 38.69 106 PRO A O 1
ATOM 791 N N . PHE A 1 107 ? 4.301 16.016 12.125 1 35.62 107 PHE A N 1
ATOM 792 C CA . PHE A 1 107 ? 4.457 14.57 11.953 1 35.62 107 PHE A CA 1
ATOM 793 C C . PHE A 1 107 ? 5.875 14.133 12.289 1 35.62 107 PHE A C 1
ATOM 795 O O . PHE A 1 107 ? 6.816 14.922 12.172 1 35.62 107 PHE A O 1
ATOM 802 N N . MET B 1 1 ? -4.621 31.469 32.281 1 64.81 1 MET B N 1
ATOM 803 C CA . MET B 1 1 ? -4.062 30.172 32.688 1 64.81 1 MET B CA 1
ATOM 804 C C . MET B 1 1 ? -5.047 29.047 32.375 1 64.81 1 MET B C 1
ATOM 806 O O . MET B 1 1 ? -4.652 27.984 31.875 1 64.81 1 MET B O 1
ATOM 810 N N . LYS B 1 2 ? -6.289 29.203 32.656 1 77.5 2 LYS B N 1
ATOM 811 C CA . LYS B 1 2 ? -7.348 28.234 32.375 1 77.5 2 LYS B CA 1
ATOM 812 C C . LYS B 1 2 ? -7.48 27.969 30.891 1 77.5 2 LYS B C 1
ATOM 814 O O . LYS B 1 2 ? -7.672 26.812 30.469 1 77.5 2 LYS B O 1
ATOM 819 N N . ASP B 1 3 ? -7.145 29.031 30.109 1 82.81 3 ASP B N 1
ATOM 820 C CA . ASP B 1 3 ? -7.25 28.906 28.656 1 82.81 3 ASP B CA 1
ATOM 821 C C . ASP B 1 3 ? -6.094 28.094 28.078 1 82.81 3 ASP B 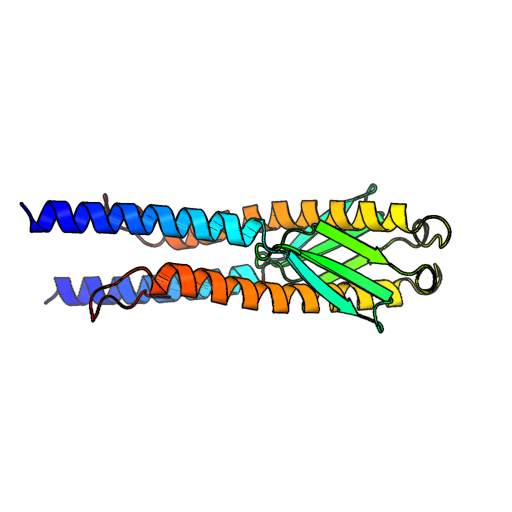C 1
ATOM 823 O O . ASP B 1 3 ? -6.293 27.25 27.203 1 82.81 3 ASP B O 1
ATOM 827 N N . LEU B 1 4 ? -4.902 28.234 28.828 1 79.06 4 LEU B N 1
ATOM 828 C CA . LEU B 1 4 ? -3.707 27.5 28.422 1 79.06 4 LEU B CA 1
ATOM 829 C C . LEU B 1 4 ? -3.826 26.031 28.75 1 79.06 4 LEU B C 1
ATOM 831 O O . LEU B 1 4 ? -3.455 25.172 27.953 1 79.06 4 LEU B O 1
ATOM 835 N N . MET B 1 5 ? -4.395 25.75 30 1 84.19 5 MET B N 1
ATOM 836 C CA . MET B 1 5 ? -4.598 24.359 30.422 1 84.19 5 MET B CA 1
ATOM 837 C C . MET B 1 5 ? -5.598 23.656 29.516 1 84.19 5 MET B C 1
ATOM 839 O O . MET B 1 5 ? -5.434 22.469 29.219 1 84.19 5 MET B O 1
ATOM 843 N N . GLY B 1 6 ? -6.652 24.312 29.031 1 83.25 6 GLY B N 1
ATOM 844 C CA . GLY B 1 6 ? -7.629 23.781 28.094 1 83.25 6 GLY B CA 1
ATOM 845 C C . GLY B 1 6 ? -7.031 23.438 26.734 1 83.25 6 GLY B C 1
ATOM 846 O O . GLY B 1 6 ? -7.305 22.375 26.188 1 83.25 6 GLY B O 1
ATOM 847 N N . LEU B 1 7 ? -6.238 24.375 26.266 1 83.44 7 LEU B N 1
ATOM 848 C CA . LEU B 1 7 ? -5.559 24.172 24.984 1 83.44 7 LEU B CA 1
ATOM 849 C C . LEU B 1 7 ? -4.609 22.969 25.062 1 83.44 7 LEU B C 1
ATOM 851 O O . LEU B 1 7 ? -4.555 22.156 24.141 1 83.44 7 LEU B O 1
ATOM 855 N N . MET B 1 8 ? -3.9 22.875 26.172 1 86.38 8 MET B N 1
ATOM 856 C CA . MET B 1 8 ? -2.959 21.781 26.375 1 86.38 8 MET B CA 1
ATOM 857 C C . MET B 1 8 ? -3.686 20.438 26.406 1 86.38 8 MET B C 1
ATOM 859 O O . MET B 1 8 ? -3.23 19.469 25.797 1 86.38 8 MET B O 1
ATOM 863 N N . LYS B 1 9 ? -4.883 20.344 27.125 1 87.56 9 LYS B N 1
ATOM 864 C CA . LYS B 1 9 ? -5.703 19.141 27.188 1 87.56 9 LYS B CA 1
ATOM 865 C C . LYS B 1 9 ? -6.23 18.75 25.812 1 87.56 9 LYS B C 1
ATOM 867 O O . LYS B 1 9 ? -6.258 17.578 25.469 1 87.56 9 LYS B O 1
ATOM 872 N N . GLN B 1 10 ? -6.586 19.703 25.094 1 85.06 10 GLN B N 1
ATOM 873 C CA . GLN B 1 10 ? -7.078 19.484 23.734 1 85.06 10 GLN B CA 1
ATOM 874 C C . GLN B 1 10 ? -5.973 18.938 22.828 1 85.06 10 GLN B C 1
ATOM 876 O O . GLN B 1 10 ? -6.199 18 22.062 1 85.06 10 GLN B O 1
ATOM 881 N N . ALA B 1 11 ? -4.84 19.469 22.953 1 85.81 11 ALA B N 1
ATOM 882 C CA . ALA B 1 11 ? -3.697 19.016 22.172 1 85.81 11 ALA B CA 1
ATOM 883 C C . ALA B 1 11 ? -3.367 17.562 22.5 1 85.81 11 ALA B C 1
ATOM 885 O O . ALA B 1 11 ? -3.119 16.75 21.594 1 85.81 11 ALA B O 1
ATOM 886 N N . GLN B 1 12 ? -3.406 17.188 23.75 1 91 12 GLN B N 1
ATOM 887 C CA . GLN B 1 12 ? -3.158 15.82 24.203 1 91 12 GLN B CA 1
ATOM 888 C C . GLN B 1 12 ? -4.227 14.867 23.672 1 91 12 GLN B C 1
ATOM 890 O O . GLN B 1 12 ? -3.912 13.758 23.234 1 91 12 GLN B O 1
ATOM 895 N N . ALA B 1 13 ? -5.379 15.336 23.703 1 87.88 13 ALA B N 1
ATOM 896 C CA . ALA B 1 13 ? -6.492 14.531 23.219 1 87.88 13 ALA B CA 1
ATOM 897 C C . ALA B 1 13 ? -6.367 14.281 21.719 1 87.88 13 ALA B C 1
ATOM 899 O O . ALA B 1 13 ? -6.609 13.164 21.234 1 87.88 13 ALA B O 1
ATOM 900 N N . MET B 1 14 ? -6 15.281 21.047 1 87.38 14 MET B N 1
ATOM 901 C CA . MET B 1 14 ? -5.793 15.148 19.609 1 87.38 14 MET B CA 1
ATOM 902 C C . MET B 1 14 ? -4.699 14.133 19.312 1 87.38 14 MET B C 1
ATOM 904 O O . MET B 1 14 ? -4.883 13.25 18.469 1 87.38 14 MET B O 1
ATOM 908 N N . GLN B 1 15 ? -3.684 14.242 20.047 1 91.25 15 GLN B N 1
ATOM 909 C CA . GLN B 1 15 ? -2.566 13.312 19.875 1 91.25 15 GLN B CA 1
ATOM 910 C C . GLN B 1 15 ? -3.004 11.875 20.125 1 91.25 15 GLN B C 1
ATOM 912 O O . GLN B 1 15 ? -2.639 10.969 19.359 1 91.25 15 GLN B O 1
ATOM 917 N N . GLN B 1 16 ? -3.73 11.648 21.125 1 93.19 16 GLN B N 1
ATOM 918 C CA . GLN B 1 16 ? -4.207 10.32 21.484 1 93.19 16 GLN B CA 1
ATOM 919 C C . GLN B 1 16 ? -5.148 9.766 20.422 1 93.19 16 GLN B C 1
ATOM 921 O O . GLN B 1 16 ? -5.031 8.602 20.031 1 93.19 16 GLN B O 1
ATOM 926 N N . LYS B 1 17 ? -6.023 10.508 19.922 1 92.19 17 LYS B N 1
ATOM 927 C CA . LYS B 1 17 ? -6.992 10.07 18.906 1 92.19 17 LYS B CA 1
ATOM 928 C C . LYS B 1 17 ? -6.297 9.695 17.609 1 92.19 17 LYS B C 1
ATOM 930 O O . LYS B 1 17 ? -6.672 8.711 16.953 1 92.19 17 LYS B O 1
ATOM 935 N N . MET B 1 18 ? -5.324 10.516 17.281 1 90.62 18 MET B N 1
ATOM 936 C CA . MET B 1 18 ? -4.574 10.219 16.062 1 90.62 18 MET B C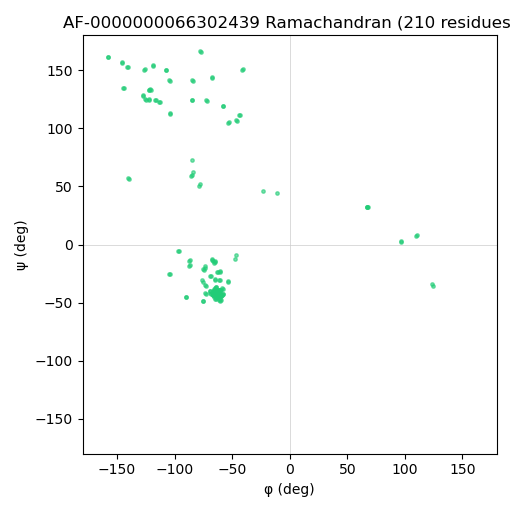A 1
ATOM 937 C C . MET B 1 18 ? -3.795 8.922 16.203 1 90.62 18 MET B C 1
ATOM 939 O O . MET B 1 18 ? -3.732 8.125 15.258 1 90.62 18 MET B O 1
ATOM 943 N N . THR B 1 19 ? -3.225 8.742 17.359 1 94.81 19 THR B N 1
ATOM 944 C CA . THR B 1 19 ? -2.514 7.496 17.625 1 94.81 19 THR B CA 1
ATOM 945 C C . THR B 1 19 ? -3.461 6.305 17.531 1 94.81 19 THR B C 1
ATOM 947 O O . THR B 1 19 ? -3.119 5.281 16.938 1 94.81 19 THR B O 1
ATOM 950 N N . GLU B 1 20 ? -4.586 6.445 17.984 1 95.62 20 GLU B N 1
ATOM 951 C CA . GLU B 1 20 ? -5.594 5.391 17.938 1 95.62 20 GLU B CA 1
ATOM 952 C C . GLU B 1 20 ? -6.055 5.137 16.5 1 95.62 20 GLU B C 1
ATOM 954 O O . GLU B 1 20 ? -6.27 3.99 16.109 1 95.62 20 GLU B O 1
ATOM 959 N N . ALA B 1 21 ? -6.25 6.199 15.773 1 95.06 21 ALA B N 1
ATOM 960 C CA . ALA B 1 21 ? -6.641 6.074 14.367 1 95.06 21 ALA B CA 1
ATOM 961 C C . ALA B 1 21 ? -5.59 5.309 13.57 1 95.06 21 ALA B C 1
ATOM 963 O O . ALA B 1 21 ? -5.922 4.438 12.766 1 95.06 21 ALA B O 1
ATOM 964 N N . GLN B 1 22 ? -4.336 5.617 13.914 1 95.69 22 GLN B N 1
ATOM 965 C CA . GLN B 1 22 ? -3.242 4.922 13.242 1 95.69 22 GLN B CA 1
ATOM 966 C C . GLN B 1 22 ? -3.262 3.43 13.562 1 95.69 22 GLN B C 1
ATOM 968 O O . GLN B 1 22 ? -3.018 2.602 12.68 1 95.69 22 GLN B O 1
ATOM 973 N N . ALA B 1 23 ? -3.543 3.068 14.773 1 96.94 23 ALA B N 1
ATOM 974 C CA . ALA B 1 23 ? -3.643 1.669 15.18 1 96.94 23 ALA B CA 1
ATOM 975 C C . ALA B 1 23 ? -4.816 0.98 14.492 1 96.94 23 ALA B C 1
ATOM 977 O O . ALA B 1 23 ? -4.695 -0.157 14.031 1 96.94 23 ALA B O 1
ATOM 978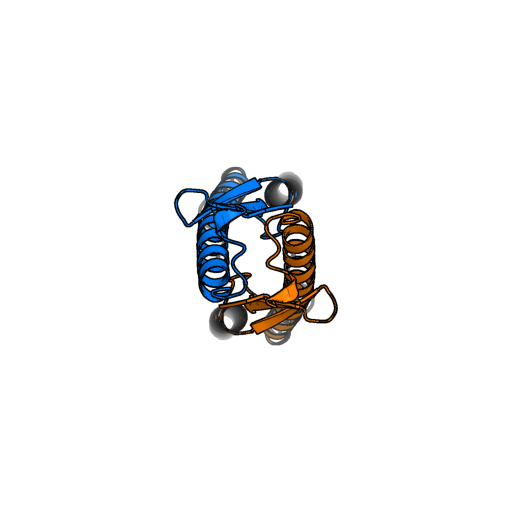 N N . ARG B 1 24 ? -5.91 1.7 14.406 1 97.25 24 ARG B N 1
ATOM 979 C CA . ARG B 1 24 ? -7.09 1.149 13.75 1 97.25 24 ARG B CA 1
ATOM 980 C C . ARG B 1 24 ? -6.816 0.891 12.273 1 97.25 24 ARG B C 1
ATOM 982 O O . ARG B 1 24 ? -7.273 -0.113 11.719 1 97.25 24 ARG B O 1
ATOM 989 N N . LEU B 1 25 ? -6.133 1.805 11.633 1 97.12 25 LEU B N 1
ATOM 990 C CA . LEU B 1 25 ? -5.793 1.637 10.227 1 97.12 25 LEU B CA 1
ATOM 991 C C . LEU B 1 25 ? -4.98 0.364 10.008 1 97.12 25 LEU B C 1
ATOM 993 O O . LEU B 1 25 ? -5.176 -0.34 9.016 1 97.12 25 LEU B O 1
ATOM 997 N N . ALA B 1 26 ? -4.09 0.058 10.969 1 97.25 26 ALA B N 1
ATOM 998 C CA . ALA B 1 26 ? -3.219 -1.11 10.859 1 97.25 26 ALA B CA 1
ATOM 999 C C . ALA B 1 26 ? -3.99 -2.396 11.141 1 97.25 26 ALA B C 1
ATOM 1001 O O . ALA B 1 26 ? -3.619 -3.469 10.656 1 97.25 26 ALA B O 1
ATOM 1002 N N . GLU B 1 27 ? -5.113 -2.291 11.836 1 97.94 27 GLU B N 1
ATOM 1003 C CA . GLU B 1 27 ? -5.809 -3.484 12.312 1 97.94 27 GLU B CA 1
ATOM 1004 C C . GLU B 1 27 ? -7.051 -3.771 11.469 1 97.94 27 GLU B C 1
ATOM 1006 O O . GLU B 1 27 ? -7.543 -4.902 11.445 1 97.94 27 GLU B O 1
ATOM 1011 N N . THR B 1 28 ? -7.59 -2.766 10.875 1 98.5 28 THR B N 1
ATOM 1012 C CA . THR B 1 28 ? -8.797 -2.934 10.07 1 98.5 28 THR B CA 1
ATOM 1013 C C . THR B 1 28 ? -8.484 -3.664 8.773 1 98.5 28 THR B C 1
ATOM 1015 O O . THR B 1 28 ? -7.648 -3.209 7.984 1 98.5 28 THR B O 1
ATOM 1018 N N . GLU B 1 29 ? -9.211 -4.77 8.617 1 98.88 29 GLU B N 1
ATOM 1019 C CA . GLU B 1 29 ? -8.992 -5.578 7.418 1 98.88 29 GLU B CA 1
ATOM 1020 C C . GLU B 1 29 ? -10.117 -5.387 6.406 1 98.88 29 GLU B C 1
ATOM 1022 O O . GLU B 1 29 ? -11.281 -5.273 6.785 1 98.88 29 GLU B O 1
ATOM 1027 N N . VAL B 1 30 ? -9.758 -5.336 5.172 1 98.81 30 VAL B N 1
ATOM 1028 C CA . VAL B 1 30 ? -10.719 -5.285 4.074 1 98.81 30 VAL B CA 1
ATOM 1029 C C . VAL B 1 30 ? -10.438 -6.418 3.09 1 98.81 30 VAL B C 1
ATOM 1031 O O . VAL B 1 30 ? -9.289 -6.836 2.926 1 98.81 30 VAL B O 1
ATOM 1034 N N . THR B 1 31 ? -11.484 -6.852 2.445 1 98.94 31 THR B N 1
ATOM 1035 C CA . THR B 1 31 ? -11.367 -7.969 1.513 1 98.94 31 THR B CA 1
ATOM 1036 C C . THR B 1 31 ? -11.711 -7.523 0.093 1 98.94 31 THR B C 1
ATOM 1038 O O . THR B 1 31 ? -12.727 -6.867 -0.131 1 98.94 31 THR B O 1
ATOM 1041 N N . GLY B 1 32 ? -10.797 -7.742 -0.813 1 98.88 32 GLY B N 1
ATOM 1042 C CA . GLY B 1 32 ? -11.039 -7.594 -2.24 1 98.88 32 GLY B CA 1
ATOM 1043 C C . GLY B 1 32 ? -11.109 -8.914 -2.975 1 98.88 32 GLY B C 1
ATOM 1044 O O . GLY B 1 32 ? -10.469 -9.891 -2.574 1 98.88 32 GLY B O 1
ATOM 1045 N N . GLU B 1 33 ? -11.93 -8.859 -4.07 1 98.88 33 GLU B N 1
ATOM 1046 C CA . GLU B 1 33 ? -12.133 -10.102 -4.816 1 98.88 33 GLU B CA 1
ATOM 1047 C C . GLU B 1 33 ? -12.156 -9.844 -6.32 1 98.88 33 GLU B C 1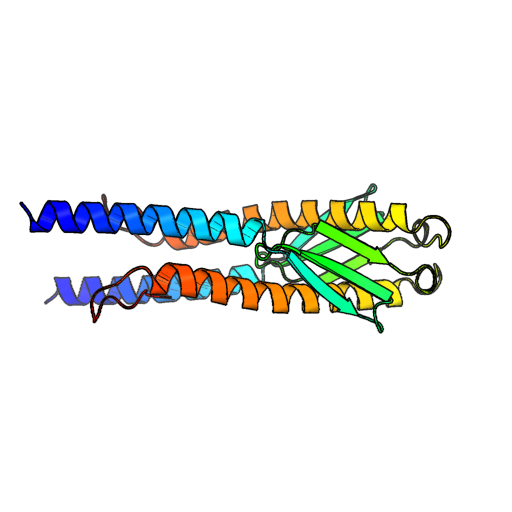
ATOM 1049 O O . GLU B 1 33 ? -12.445 -8.727 -6.758 1 98.88 33 GLU B O 1
ATOM 1054 N N . ALA B 1 34 ? -11.773 -10.852 -7.031 1 98.88 34 ALA B N 1
ATOM 1055 C CA . ALA B 1 34 ? -11.906 -10.875 -8.484 1 98.88 34 ALA B CA 1
ATOM 1056 C C . ALA B 1 34 ? -12.211 -12.289 -8.984 1 98.88 34 ALA B C 1
ATOM 1058 O O . ALA B 1 34 ? -11.992 -13.266 -8.273 1 98.88 34 ALA B O 1
ATOM 1059 N N . GLY B 1 35 ? -12.82 -12.375 -10.188 1 98.5 35 GLY B N 1
ATOM 1060 C CA . GLY B 1 35 ? -13.125 -13.664 -10.789 1 98.5 35 GLY B CA 1
ATOM 1061 C C . GLY B 1 35 ? -14.18 -14.445 -10.023 1 98.5 35 GLY B C 1
ATOM 1062 O O . GLY B 1 35 ? -14.047 -15.656 -9.844 1 98.5 35 GLY B O 1
ATOM 1063 N N . ALA B 1 36 ? -15.125 -13.781 -9.406 1 98.06 36 ALA B N 1
ATOM 1064 C CA . ALA B 1 36 ? -16.219 -14.391 -8.656 1 98.06 36 ALA B CA 1
ATOM 1065 C C . ALA B 1 36 ? -15.711 -15.102 -7.41 1 98.06 36 ALA B C 1
ATOM 1067 O O . ALA B 1 36 ? -16.172 -16.188 -7.078 1 98.06 36 ALA B O 1
ATOM 1068 N N . GLY B 1 37 ? -14.586 -14.531 -6.801 1 98.5 37 GLY B N 1
ATOM 1069 C CA . GLY B 1 37 ? -14.07 -15.047 -5.539 1 98.5 37 GLY B CA 1
ATOM 1070 C C . GLY B 1 37 ? -12.922 -16.031 -5.719 1 98.5 37 GLY B C 1
ATOM 1071 O O . GLY B 1 37 ? -12.352 -16.5 -4.738 1 98.5 37 GLY B O 1
ATOM 1072 N N . LEU B 1 38 ? -12.523 -16.219 -6.984 1 98.81 38 LEU B N 1
ATOM 1073 C CA . LEU B 1 38 ? -11.422 -17.141 -7.234 1 98.81 38 LEU B CA 1
ATOM 1074 C C . LEU B 1 38 ? -10.109 -16.578 -6.699 1 98.81 38 LEU B C 1
ATOM 1076 O O . LEU B 1 38 ? -9.172 -17.328 -6.422 1 98.81 38 LEU B O 1
ATOM 1080 N N . VAL B 1 39 ? -10.055 -15.312 -6.656 1 98.94 39 VAL B N 1
ATOM 1081 C CA . VAL B 1 39 ? -8.945 -14.633 -6.008 1 98.94 39 VAL B CA 1
ATOM 1082 C C . VAL B 1 39 ? -9.469 -13.727 -4.895 1 98.94 39 VAL B C 1
ATOM 1084 O O . VAL B 1 39 ? -10.391 -12.93 -5.117 1 98.94 39 VAL B O 1
ATOM 1087 N N . ARG B 1 40 ? -8.992 -13.898 -3.717 1 98.94 40 ARG B N 1
ATOM 1088 C CA . ARG B 1 40 ? -9.367 -13.086 -2.562 1 98.94 40 ARG B CA 1
ATOM 1089 C C . ARG B 1 40 ? -8.125 -12.523 -1.87 1 98.94 40 ARG B C 1
ATOM 1091 O O . ARG B 1 40 ? -7.203 -13.266 -1.535 1 98.94 40 ARG B O 1
ATOM 1098 N N . VAL B 1 41 ? -8.141 -11.219 -1.671 1 98.94 41 VAL B N 1
ATOM 1099 C CA . VAL B 1 41 ? -7.031 -10.516 -1.035 1 98.94 41 VAL B CA 1
ATOM 1100 C C . VAL B 1 41 ? -7.527 -9.805 0.222 1 98.94 41 VAL B C 1
ATOM 1102 O O . VAL B 1 41 ? -8.578 -9.156 0.205 1 98.94 41 VAL B O 1
ATOM 1105 N N . VAL B 1 42 ? -6.785 -9.977 1.247 1 98.94 42 VAL B N 1
ATOM 1106 C CA . VAL B 1 42 ? -7.082 -9.234 2.467 1 98.94 42 VAL B CA 1
ATOM 1107 C C . VAL B 1 42 ? -5.965 -8.227 2.744 1 98.94 42 VAL B C 1
ATOM 1109 O O . VAL B 1 42 ? -4.797 -8.609 2.869 1 98.94 42 VAL B O 1
ATOM 1112 N N . LEU B 1 43 ? -6.309 -6.965 2.848 1 98.81 43 LEU B N 1
ATOM 1113 C CA . LEU B 1 43 ? -5.391 -5.887 3.195 1 98.81 43 LEU B CA 1
ATOM 1114 C C . LEU B 1 43 ? -5.82 -5.203 4.492 1 98.81 43 LEU B C 1
ATOM 1116 O O . LEU B 1 4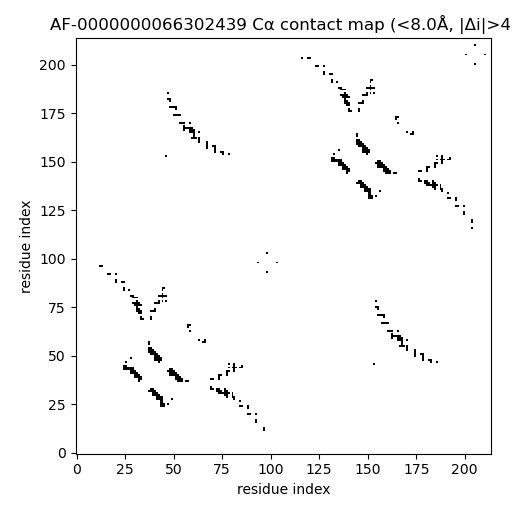3 ? -7 -5.219 4.844 1 98.81 43 LEU B O 1
ATOM 1120 N N . THR B 1 44 ? -4.848 -4.645 5.148 1 98.56 44 THR B N 1
ATOM 1121 C CA . THR B 1 44 ? -5.23 -3.67 6.164 1 98.56 44 THR B CA 1
ATOM 1122 C C . THR B 1 44 ? -5.629 -2.346 5.52 1 98.56 44 THR B C 1
ATOM 1124 O O . THR B 1 44 ? -5.32 -2.1 4.352 1 98.56 44 THR B O 1
ATOM 1127 N N . ALA B 1 45 ? -6.27 -1.504 6.301 1 97.81 45 ALA B N 1
ATOM 1128 C CA . ALA B 1 45 ? -6.617 -0.173 5.809 1 97.81 45 ALA B CA 1
ATOM 1129 C C . ALA B 1 45 ? -5.367 0.654 5.531 1 97.81 45 ALA B C 1
ATOM 1131 O O . ALA B 1 45 ? -5.426 1.666 4.828 1 97.81 45 ALA B O 1
ATOM 1132 N N . LYS B 1 46 ? -4.25 0.161 6.047 1 95.31 46 LYS B N 1
ATOM 1133 C CA . LYS B 1 46 ? -2.979 0.835 5.809 1 95.31 46 LYS B CA 1
ATOM 1134 C C . LYS B 1 46 ? -2.334 0.353 4.516 1 95.31 46 LYS B C 1
ATOM 1136 O O . LYS B 1 46 ? -1.416 0.993 3.996 1 95.31 46 LYS B O 1
ATOM 1141 N N . GLY B 1 47 ? -2.781 -0.794 4.043 1 96.88 47 GLY B N 1
ATOM 1142 C CA . GLY B 1 47 ? -2.316 -1.246 2.742 1 96.88 47 GLY B CA 1
ATOM 1143 C C . GLY B 1 47 ? -1.404 -2.455 2.82 1 96.88 47 GLY B C 1
ATOM 1144 O O . GLY B 1 47 ? -0.843 -2.885 1.811 1 96.88 47 GLY B O 1
ATOM 1145 N N . ASP B 1 48 ? -1.268 -3.068 4.02 1 97.88 48 ASP B N 1
ATOM 1146 C CA . ASP B 1 48 ? -0.481 -4.289 4.156 1 97.88 48 ASP B CA 1
ATOM 1147 C C . ASP B 1 48 ? -1.318 -5.523 3.826 1 97.88 48 ASP B C 1
ATOM 1149 O O . ASP B 1 48 ? -2.49 -5.602 4.199 1 97.88 48 ASP B O 1
ATOM 1153 N N . MET B 1 49 ? -0.649 -6.414 3.172 1 98.69 49 MET B N 1
ATOM 1154 C CA . MET B 1 49 ? -1.367 -7.637 2.816 1 98.69 49 MET B CA 1
ATOM 1155 C C . MET B 1 49 ? -1.327 -8.641 3.961 1 98.69 49 MET B C 1
ATOM 1157 O O . MET B 1 49 ? -0.249 -9.047 4.398 1 98.69 49 MET B O 1
ATOM 1161 N N . VAL B 1 50 ? -2.482 -9.07 4.398 1 98.75 50 VAL B N 1
ATOM 1162 C CA . VAL B 1 50 ? -2.637 -10.031 5.484 1 98.75 50 VAL B CA 1
ATOM 1163 C C . VAL B 1 50 ? -2.662 -11.453 4.918 1 98.75 50 VAL B C 1
ATOM 1165 O O . VAL B 1 50 ? -1.982 -12.344 5.43 1 98.75 50 VAL B O 1
ATOM 1168 N N . SER B 1 51 ? -3.471 -11.57 3.801 1 98.75 51 SER B N 1
ATOM 1169 C CA . SER B 1 51 ? -3.586 -12.891 3.178 1 98.75 51 SER B CA 1
ATOM 1170 C C . SER B 1 51 ? -4.031 -12.773 1.723 1 98.75 51 SER B C 1
ATOM 1172 O O . SER B 1 51 ? -4.527 -11.727 1.301 1 98.75 51 SER B O 1
ATOM 1174 N N . ILE B 1 52 ? -3.789 -13.828 1.009 1 98.94 52 ILE B N 1
ATOM 1175 C CA . ILE B 1 52 ? -4.246 -13.977 -0.368 1 98.94 52 ILE B CA 1
ATOM 1176 C C . ILE B 1 52 ? -4.621 -15.43 -0.637 1 98.94 52 ILE B C 1
ATOM 1178 O O . ILE B 1 52 ? -3.936 -16.344 -0.182 1 98.94 52 ILE B O 1
ATOM 1182 N N . HIS B 1 53 ? -5.73 -15.555 -1.26 1 98.81 53 HIS B N 1
ATOM 1183 C CA . HIS B 1 53 ? -6.203 -16.875 -1.656 1 98.81 53 HIS B CA 1
ATOM 1184 C C . HIS B 1 53 ? -6.426 -16.953 -3.162 1 98.81 53 HIS B C 1
ATOM 1186 O O . HIS B 1 53 ? -7.023 -16.047 -3.752 1 98.81 53 HIS B O 1
ATOM 1192 N N . VAL B 1 54 ? -5.898 -18.031 -3.711 1 98.88 54 VAL B N 1
ATOM 1193 C CA . VAL B 1 54 ? -6.039 -18.281 -5.145 1 98.88 54 VAL B CA 1
ATOM 1194 C C . VAL B 1 54 ? -6.648 -19.656 -5.375 1 98.88 54 VAL B C 1
ATOM 1196 O O . VAL B 1 54 ? -6.117 -20.656 -4.906 1 98.88 54 VAL B O 1
ATOM 1199 N N . ASP B 1 55 ? -7.719 -19.672 -6.098 1 98.69 55 ASP B N 1
ATOM 1200 C CA . ASP B 1 55 ? -8.344 -20.953 -6.426 1 98.69 55 ASP B CA 1
ATOM 1201 C C . ASP B 1 55 ? -7.457 -21.781 -7.359 1 98.69 55 ASP B C 1
ATOM 1203 O O . ASP B 1 55 ? -6.867 -21.234 -8.297 1 98.69 55 ASP B O 1
ATOM 1207 N N . LYS B 1 56 ? -7.457 -23 -7.176 1 97.81 56 LYS B N 1
ATOM 1208 C CA . LYS B 1 56 ? -6.602 -23.906 -7.938 1 97.81 56 LYS B CA 1
ATOM 1209 C C . LYS B 1 56 ? -6.938 -23.875 -9.422 1 97.81 56 LYS B C 1
ATOM 1211 O O . LYS B 1 56 ? -6.082 -24.141 -10.266 1 97.81 56 LYS B O 1
ATOM 1216 N N . SER B 1 57 ? -8.094 -23.5 -9.758 1 97.81 57 SER B N 1
ATOM 1217 C CA . SER B 1 57 ? -8.523 -23.469 -11.148 1 97.81 57 SER B CA 1
ATOM 1218 C C . SER B 1 57 ? -7.77 -22.406 -11.945 1 97.81 57 SER B C 1
ATOM 1220 O O . SER B 1 57 ? -7.766 -22.422 -13.172 1 97.81 57 SER B O 1
ATOM 1222 N N . LEU B 1 58 ? -7.105 -21.578 -11.234 1 98.44 58 LEU B N 1
ATOM 1223 C CA . LEU B 1 58 ? -6.379 -20.5 -11.898 1 98.44 58 LEU B CA 1
ATOM 1224 C C . LEU B 1 58 ? -4.91 -20.875 -12.078 1 98.44 58 LEU B C 1
ATOM 1226 O O . LEU B 1 58 ? -4.152 -20.125 -12.703 1 98.44 58 LEU B O 1
ATOM 1230 N N . MET B 1 59 ? -4.555 -22 -11.531 1 98.25 59 MET B N 1
ATOM 1231 C CA . MET B 1 59 ? -3.156 -22.406 -11.516 1 98.25 59 MET B CA 1
ATOM 1232 C C . MET B 1 59 ? -2.793 -23.125 -12.812 1 98.25 59 MET B C 1
ATOM 1234 O O . MET B 1 59 ? -2.369 -24.281 -12.789 1 98.25 59 MET B O 1
ATOM 1238 N N . ASP B 1 60 ? -2.969 -22.406 -13.906 1 97.31 60 ASP B N 1
ATOM 1239 C CA . ASP B 1 60 ? -2.637 -22.938 -15.227 1 97.31 60 ASP B CA 1
ATOM 1240 C C . ASP B 1 60 ? -1.329 -22.344 -15.742 1 97.31 60 ASP B C 1
ATOM 1242 O O . ASP B 1 60 ? -1.274 -21.156 -16.078 1 97.31 60 ASP B O 1
ATOM 1246 N N . PRO B 1 61 ? -0.292 -23.078 -15.891 1 97.19 61 PRO B N 1
ATOM 1247 C CA . PRO B 1 61 ? 1.004 -22.547 -16.312 1 97.19 61 PRO B CA 1
ATOM 1248 C C . PRO B 1 61 ? 0.977 -22 -17.734 1 97.19 61 PRO B C 1
ATOM 1250 O O . PRO B 1 61 ? 1.866 -21.234 -18.125 1 97.19 61 PRO B O 1
ATOM 1253 N N . ASP B 1 62 ? -0.032 -22.359 -18.438 1 97.19 62 ASP B N 1
ATOM 1254 C CA . ASP B 1 62 ? -0.11 -21.906 -19.812 1 97.19 62 ASP B CA 1
ATOM 1255 C C . ASP B 1 62 ? -0.765 -20.531 -19.906 1 97.19 62 ASP B C 1
ATOM 1257 O O . ASP B 1 62 ? -0.695 -19.875 -20.953 1 97.19 62 ASP B O 1
ATOM 1261 N N . GLU B 1 63 ? -1.413 -20.031 -18.828 1 97.19 63 GLU B N 1
ATOM 1262 C CA . GLU B 1 63 ? -2.094 -18.734 -18.859 1 97.19 63 GLU B CA 1
ATOM 1263 C C . GLU B 1 63 ? -1.884 -17.984 -17.547 1 97.19 63 GLU B C 1
ATOM 1265 O O . GLU B 1 63 ? -2.85 -17.578 -16.891 1 97.19 63 GLU B O 1
ATOM 1270 N N . PRO B 1 64 ? -0.646 -17.781 -17.219 1 97.56 64 PRO B N 1
ATOM 1271 C CA . PRO B 1 64 ? -0.405 -17.062 -15.961 1 97.56 64 PRO B CA 1
ATOM 1272 C C . PRO B 1 64 ? -1.005 -15.664 -15.953 1 97.56 64 PRO B C 1
ATOM 1274 O O . PRO B 1 64 ? -1.298 -15.125 -14.883 1 97.56 64 PRO B O 1
ATOM 1277 N N . GLU B 1 65 ? -1.198 -15.125 -17.172 1 98.19 65 GLU B N 1
ATOM 1278 C CA . GLU B 1 65 ? -1.69 -13.758 -17.312 1 98.19 65 GLU B CA 1
ATOM 1279 C C . GLU B 1 65 ? -3.105 -13.625 -16.766 1 98.19 65 GLU B C 1
ATOM 1281 O O . GLU B 1 65 ? -3.49 -12.555 -16.281 1 98.19 65 GLU B O 1
ATOM 1286 N N . ILE B 1 66 ? -3.877 -14.703 -16.828 1 98.44 66 ILE B N 1
ATOM 1287 C CA . ILE B 1 66 ? -5.238 -14.672 -16.297 1 98.44 66 ILE B CA 1
ATOM 1288 C C . ILE B 1 66 ? -5.199 -14.461 -14.789 1 98.44 66 ILE B C 1
ATOM 1290 O O . ILE B 1 66 ? -5.887 -13.578 -14.266 1 98.44 66 ILE B O 1
ATOM 1294 N N . LEU B 1 67 ? -4.355 -15.211 -14.156 1 98.81 67 LEU B N 1
ATOM 1295 C CA . LEU B 1 67 ? -4.195 -15.047 -12.719 1 98.81 67 LEU B CA 1
ATOM 1296 C C . LEU B 1 67 ? -3.668 -13.656 -12.383 1 98.81 67 LEU B C 1
ATOM 1298 O O . LEU B 1 67 ? -4.176 -12.992 -11.469 1 98.81 67 LEU B O 1
ATOM 1302 N N . GLU B 1 68 ? -2.686 -13.203 -13.102 1 98.88 68 GLU B N 1
ATOM 1303 C CA . GLU B 1 68 ? -2.076 -11.906 -12.852 1 98.88 68 GLU B CA 1
ATOM 1304 C C . GLU B 1 68 ? -3.109 -10.781 -12.945 1 98.88 68 GLU B C 1
ATOM 1306 O O . GLU B 1 68 ? -3.15 -9.898 -12.086 1 98.88 68 GLU B O 1
ATOM 1311 N N . ASP B 1 69 ? -3.959 -10.859 -13.938 1 98.88 69 ASP B N 1
ATOM 1312 C CA . ASP B 1 69 ? -4.984 -9.836 -14.117 1 98.88 69 ASP B CA 1
ATOM 1313 C C . ASP B 1 69 ? -5.984 -9.852 -12.961 1 98.88 69 ASP B C 1
ATOM 1315 O O . ASP B 1 69 ? -6.395 -8.797 -12.477 1 98.88 69 ASP B O 1
ATOM 1319 N N . LEU B 1 70 ? -6.289 -11.062 -12.523 1 98.94 70 LEU B N 1
ATOM 1320 C CA . LEU B 1 70 ? -7.262 -11.188 -11.438 1 98.94 70 LEU B CA 1
ATOM 1321 C C . LEU B 1 70 ? -6.652 -10.75 -10.109 1 98.94 70 LEU B C 1
ATOM 1323 O O . LEU B 1 70 ? -7.348 -10.188 -9.258 1 98.94 70 LEU B O 1
ATOM 1327 N N . LEU B 1 71 ? -5.379 -11.008 -9.914 1 98.94 71 LEU B N 1
ATOM 1328 C CA . LEU B 1 71 ? -4.68 -10.531 -8.727 1 98.94 71 LEU B CA 1
ATOM 1329 C C . LEU B 1 71 ? -4.703 -9.008 -8.656 1 98.94 71 LEU B C 1
ATOM 1331 O O . LEU B 1 71 ? -4.992 -8.43 -7.605 1 98.94 71 LEU B O 1
ATOM 1335 N N . LYS B 1 72 ? -4.441 -8.391 -9.805 1 98.88 72 LYS B N 1
ATOM 1336 C CA . LYS B 1 72 ? -4.473 -6.93 -9.867 1 98.88 72 LYS B CA 1
ATOM 1337 C C . LYS B 1 72 ? -5.863 -6.395 -9.539 1 98.88 72 LYS B C 1
ATOM 1339 O O . LYS B 1 72 ? -6.004 -5.441 -8.766 1 98.88 72 LYS B O 1
ATOM 1344 N N . ALA B 1 73 ? -6.852 -7.043 -10.094 1 98.94 73 ALA B N 1
ATOM 1345 C CA . ALA B 1 73 ? -8.234 -6.605 -9.898 1 98.94 73 ALA B CA 1
ATOM 1346 C C . ALA B 1 73 ? -8.664 -6.777 -8.445 1 98.94 73 ALA B C 1
ATOM 1348 O O . ALA B 1 73 ? -9.305 -5.895 -7.875 1 98.94 73 ALA B O 1
ATOM 1349 N N . ALA B 1 74 ? -8.32 -7.887 -7.863 1 98.94 74 ALA B N 1
ATOM 1350 C CA . ALA B 1 74 ? -8.664 -8.148 -6.469 1 98.94 74 ALA B CA 1
ATOM 1351 C C . ALA B 1 74 ? -7.961 -7.172 -5.535 1 98.94 74 ALA B C 1
ATOM 1353 O O . ALA B 1 74 ? -8.555 -6.688 -4.57 1 98.94 74 ALA B O 1
ATOM 1354 N N . HIS B 1 75 ? -6.711 -6.898 -5.852 1 98.88 75 HIS B N 1
ATOM 1355 C CA . HIS B 1 75 ? -5.961 -5.922 -5.07 1 98.88 75 HIS B CA 1
ATOM 1356 C C . HIS B 1 75 ? -6.582 -4.535 -5.172 1 98.88 75 HIS B C 1
ATOM 1358 O O . HIS B 1 75 ? -6.711 -3.83 -4.168 1 98.88 75 HIS B O 1
ATOM 1364 N N . ALA B 1 76 ? -7 -4.168 -6.379 1 98.75 76 ALA B N 1
ATOM 1365 C CA . ALA B 1 76 ? -7.637 -2.871 -6.594 1 98.75 76 ALA B CA 1
ATOM 1366 C C . ALA B 1 76 ? -8.938 -2.764 -5.801 1 98.75 76 ALA B C 1
ATOM 1368 O O . ALA B 1 76 ? -9.234 -1.718 -5.219 1 98.75 76 ALA B O 1
ATOM 1369 N N . ASP B 1 77 ? -9.656 -3.814 -5.82 1 98.94 77 ASP B N 1
ATOM 1370 C CA . ASP B 1 77 ? -10.898 -3.869 -5.055 1 98.94 77 ASP B CA 1
ATOM 1371 C C . ASP B 1 77 ? -10.633 -3.678 -3.564 1 98.94 77 ASP B C 1
ATOM 1373 O O . ASP B 1 77 ? -11.289 -2.857 -2.914 1 98.94 77 ASP B O 1
ATOM 1377 N N . ALA B 1 78 ? -9.633 -4.395 -3.027 1 98.88 78 ALA B N 1
ATOM 1378 C CA . ALA B 1 78 ? -9.258 -4.273 -1.62 1 98.88 78 ALA B CA 1
ATOM 1379 C C . ALA B 1 78 ? -8.742 -2.867 -1.308 1 98.88 78 ALA B C 1
ATOM 1381 O O . ALA B 1 78 ? -9.094 -2.289 -0.276 1 98.88 78 ALA B O 1
ATOM 1382 N N . ARG B 1 79 ? -7.953 -2.41 -2.207 1 98.44 79 ARG B N 1
ATOM 1383 C CA . ARG B 1 79 ? -7.391 -1.077 -2.02 1 98.44 79 ARG B CA 1
ATOM 1384 C C . ARG B 1 79 ? -8.492 -0.022 -1.945 1 98.44 79 ARG B C 1
ATOM 1386 O O . ARG B 1 79 ? -8.438 0.876 -1.104 1 98.44 79 ARG B O 1
ATOM 1393 N N . ARG B 1 80 ? -9.484 -0.111 -2.805 1 98.38 80 ARG B N 1
ATOM 1394 C CA . ARG B 1 80 ? -10.609 0.814 -2.799 1 98.38 80 ARG B CA 1
ATOM 1395 C C . ARG B 1 80 ? -11.352 0.765 -1.468 1 98.38 80 ARG B C 1
ATOM 1397 O O . ARG B 1 80 ? -11.633 1.806 -0.869 1 98.38 80 ARG B O 1
ATOM 1404 N N . LYS B 1 81 ? -11.625 -0.371 -1.029 1 98.69 81 LYS B N 1
ATOM 1405 C CA . LYS B 1 81 ? -12.312 -0.562 0.245 1 98.69 81 LYS B CA 1
ATOM 1406 C C . LYS B 1 81 ? -11.453 -0.083 1.41 1 98.69 81 LYS B C 1
ATOM 1408 O O . LYS B 1 81 ? -11.969 0.47 2.383 1 98.69 81 LYS B O 1
ATOM 1413 N N . GLY B 1 82 ? -10.156 -0.317 1.293 1 98.25 82 GLY B N 1
ATOM 1414 C CA . GLY B 1 82 ? -9.234 0.171 2.299 1 98.25 82 GLY B CA 1
ATOM 1415 C C . GLY B 1 82 ? -9.203 1.684 2.404 1 98.25 82 GLY B C 1
ATOM 1416 O O . GLY B 1 82 ? -9.18 2.234 3.508 1 98.25 82 GLY B O 1
ATOM 1417 N N . GLU B 1 83 ? -9.195 2.316 1.311 1 97.44 83 GLU B N 1
ATOM 1418 C CA . GLU B 1 83 ? -9.242 3.775 1.28 1 97.44 83 GLU B CA 1
ATOM 1419 C C . GLU B 1 83 ? -10.523 4.301 1.906 1 97.44 83 GLU B C 1
ATOM 1421 O O . GLU B 1 83 ? -10.508 5.293 2.637 1 97.44 83 GLU B O 1
ATOM 1426 N N . GLU B 1 84 ? -11.641 3.668 1.653 1 98.12 84 GLU B N 1
ATOM 1427 C CA . GLU B 1 84 ? -12.914 4.047 2.252 1 98.12 84 GLU B CA 1
ATOM 1428 C C . GLU B 1 84 ? -12.883 3.881 3.768 1 98.12 84 GLU B C 1
ATOM 1430 O O . GLU B 1 84 ? -13.328 4.766 4.504 1 98.12 84 GLU B O 1
ATOM 1435 N N . ALA B 1 85 ? -12.328 2.766 4.137 1 98.06 85 ALA B N 1
ATOM 1436 C CA . ALA B 1 85 ? -12.195 2.51 5.566 1 98.06 85 ALA B CA 1
ATOM 1437 C C . ALA B 1 85 ? -11.305 3.553 6.23 1 98.06 85 ALA B C 1
ATOM 1439 O O . ALA B 1 85 ? -11.602 4.035 7.324 1 98.06 85 ALA B O 1
ATOM 1440 N N . GLN B 1 86 ? -10.234 3.867 5.566 1 97 86 GLN B N 1
ATOM 1441 C CA . GLN B 1 86 ? -9.297 4.867 6.066 1 97 86 GLN B CA 1
ATOM 1442 C C . GLN B 1 86 ? -9.977 6.227 6.215 1 97 86 GLN B C 1
ATOM 1444 O O . GLN B 1 86 ? -9.812 6.902 7.234 1 97 86 GLN B O 1
ATOM 1449 N N . GLN B 1 87 ? -10.734 6.613 5.281 1 96.19 87 GLN B N 1
ATOM 1450 C CA . GLN B 1 87 ? -11.461 7.879 5.328 1 96.19 87 GLN B CA 1
ATOM 1451 C C . GLN B 1 87 ? -12.438 7.914 6.496 1 96.19 87 GLN B C 1
ATOM 1453 O O . GLN B 1 87 ? -12.516 8.906 7.219 1 96.19 87 GLN B O 1
ATOM 1458 N N . ASP B 1 88 ? -13.078 6.871 6.711 1 96.56 88 ASP B N 1
ATOM 1459 C CA . ASP B 1 88 ? -14.039 6.777 7.805 1 96.56 88 ASP B CA 1
ATOM 1460 C C . ASP B 1 88 ? -13.344 6.863 9.156 1 96.56 88 ASP B C 1
ATOM 1462 O O . ASP B 1 88 ? -13.812 7.566 10.062 1 96.56 88 ASP B O 1
ATOM 1466 N N . ILE B 1 89 ? -12.25 6.176 9.266 1 96.06 89 ILE B N 1
ATOM 1467 C CA . ILE B 1 89 ? -11.492 6.141 10.516 1 96.06 89 ILE B CA 1
ATOM 1468 C C . ILE B 1 89 ? -10.945 7.531 10.828 1 96.06 89 ILE B C 1
ATOM 1470 O O . ILE B 1 89 ? -11.039 8 11.961 1 96.06 89 ILE B O 1
ATOM 1474 N N . MET B 1 90 ? -10.453 8.156 9.812 1 92.69 90 MET B N 1
ATOM 1475 C CA . MET B 1 90 ? -9.883 9.484 9.984 1 92.69 90 MET B CA 1
ATOM 1476 C C . MET B 1 90 ? -10.977 10.508 10.289 1 92.69 90 MET B C 1
ATOM 1478 O O . MET B 1 90 ? -10.781 11.406 11.109 1 92.69 90 MET B O 1
ATOM 1482 N N . LYS B 1 91 ? -12.086 10.406 9.641 1 92.5 91 LYS B N 1
ATOM 1483 C CA . LYS B 1 91 ? -13.242 11.258 9.914 1 92.5 91 LYS B CA 1
ATOM 1484 C C . LYS B 1 91 ? -13.695 11.117 11.359 1 92.5 91 LYS B C 1
ATOM 1486 O O . LYS B 1 91 ? -13.977 12.117 12.031 1 92.5 91 LYS B O 1
ATOM 1491 N N . ASP B 1 92 ? -13.727 9.945 11.766 1 92.31 92 ASP B N 1
ATOM 1492 C CA . ASP B 1 92 ? -14.117 9.664 13.141 1 92.31 92 ASP B CA 1
ATOM 1493 C C . ASP B 1 92 ? -13.125 10.266 14.133 1 92.31 92 ASP B C 1
ATOM 1495 O O . ASP B 1 92 ? -13.523 10.812 15.164 1 92.31 92 ASP B O 1
ATOM 1499 N N . ALA B 1 93 ? -11.883 10.117 13.836 1 89.31 93 ALA B N 1
ATOM 1500 C CA . ALA B 1 93 ? -10.828 10.656 14.695 1 89.31 93 ALA B CA 1
ATOM 1501 C C . ALA B 1 93 ? -10.891 12.18 14.75 1 89.31 93 ALA B C 1
ATOM 1503 O O . ALA B 1 93 ? -10.75 12.773 15.82 1 89.31 93 ALA B O 1
ATOM 1504 N N . ALA B 1 94 ? -11.164 12.789 13.586 1 83.38 94 ALA B N 1
ATOM 1505 C CA . ALA B 1 94 ? -11.219 14.242 13.477 1 83.38 94 ALA B CA 1
ATOM 1506 C C . ALA B 1 94 ? -12.508 14.789 14.086 1 83.38 94 ALA B C 1
ATOM 1508 O O . ALA B 1 94 ? -12.5 15.852 14.711 1 83.38 94 ALA B O 1
ATOM 1509 N N . GLY B 1 95 ? -13.656 14.195 13.711 1 78.75 95 GLY B N 1
ATOM 1510 C CA . GLY B 1 95 ? -14.945 14.617 14.234 1 78.75 95 GLY B CA 1
ATOM 1511 C C . GLY B 1 95 ? -14.992 14.633 15.75 1 78.75 95 GLY B C 1
ATOM 1512 O O . GLY B 1 95 ? -15.742 15.414 16.344 1 78.75 95 GLY B O 1
ATOM 1513 N N . GLY B 1 96 ? -14.289 13.789 16.312 1 68.56 96 GLY B N 1
ATOM 1514 C CA . GLY B 1 96 ? -14.227 13.789 17.766 1 68.56 96 GLY B CA 1
ATOM 1515 C C . GLY B 1 96 ? -13.406 14.938 18.312 1 68.56 96 GLY B C 1
ATOM 1516 O O . GLY B 1 96 ? -13.438 15.203 19.516 1 68.56 96 GLY B O 1
ATOM 1517 N N . LEU B 1 97 ? -12.508 15.523 17.406 1 66 97 LEU B N 1
ATOM 1518 C CA . LEU B 1 97 ? -11.648 16.625 17.844 1 66 97 LEU B CA 1
ATOM 1519 C C . LEU B 1 97 ? -12.383 17.953 17.75 1 66 97 LEU B C 1
ATOM 1521 O O . LEU B 1 97 ? -13.008 18.266 16.734 1 66 97 LEU B O 1
ATOM 1525 N N . GLN B 1 98 ? -13.523 18.188 18.516 1 59.12 98 GLN B N 1
ATOM 1526 C CA . GLN B 1 98 ? -14.25 19.438 18.641 1 59.12 98 GLN B CA 1
ATOM 1527 C C . GLN B 1 98 ? -13.445 20.594 18.031 1 59.12 98 GLN B C 1
ATOM 1529 O O . GLN B 1 98 ? -12.891 21.422 18.766 1 59.12 98 GLN B O 1
ATOM 1534 N N . LEU B 1 99 ? -12.875 20.375 16.859 1 54.97 99 LEU B N 1
ATOM 1535 C CA . LEU B 1 99 ? -12.078 21.5 16.375 1 54.97 99 LEU B CA 1
ATOM 1536 C C . LEU B 1 99 ? -12.938 22.766 16.266 1 54.97 99 LEU B C 1
ATOM 1538 O O . LEU B 1 99 ? -14.102 22.688 15.867 1 54.97 99 LEU B O 1
ATOM 1542 N N . PRO B 1 100 ? -12.625 23.812 16.969 1 51.47 100 PRO B N 1
ATOM 1543 C CA . PRO B 1 100 ? -13.414 25.047 16.953 1 51.47 100 PRO B CA 1
ATOM 1544 C C . PRO B 1 100 ? -13.875 25.422 15.547 1 51.47 100 PRO B C 1
ATOM 1546 O O . PRO B 1 100 ? -13.227 25.062 14.555 1 51.47 100 PRO B O 1
ATOM 1549 N N . PRO B 1 101 ? -14.977 26.078 15.352 1 45.59 101 PRO B N 1
ATOM 1550 C CA . PRO B 1 101 ? -15.523 26.672 14.133 1 45.59 101 PRO B CA 1
ATOM 1551 C C . PRO B 1 101 ? -14.539 27.609 13.438 1 45.59 101 PRO B C 1
ATOM 1553 O O . PRO B 1 101 ? -13.969 28.5 14.07 1 45.59 101 PRO B O 1
ATOM 1556 N N . GLY B 1 102 ? -13.828 27.156 12.156 1 51.31 102 GLY B N 1
ATOM 1557 C CA . GLY B 1 102 ? -12.82 27.906 11.414 1 51.31 102 GLY B CA 1
ATOM 1558 C C . GLY B 1 102 ? -11.523 27.141 11.242 1 51.31 102 GLY B C 1
ATOM 1559 O O . GLY B 1 102 ? -10.633 27.578 10.508 1 51.31 102 GLY B O 1
ATOM 1560 N N . MET B 1 103 ? -11.078 26.328 12.141 1 50.62 103 MET B N 1
ATOM 1561 C CA . MET B 1 103 ? -9.828 25.578 12 1 50.62 103 MET B CA 1
ATOM 1562 C C . MET B 1 103 ? -10.008 24.375 11.078 1 50.62 103 MET B C 1
ATOM 1564 O O . MET B 1 103 ? -10.531 23.344 11.492 1 50.62 103 MET B O 1
ATOM 1568 N N . GLN B 1 104 ? -10.539 24.578 9.875 1 42.06 104 GLN B N 1
ATOM 1569 C CA . GLN B 1 104 ? -10.695 23.531 8.859 1 42.06 104 GLN B CA 1
ATOM 1570 C C . GLN B 1 104 ? -9.414 22.719 8.703 1 42.06 104 GLN B C 1
ATOM 1572 O O . GLN B 1 104 ? -8.312 23.281 8.734 1 42.06 104 GLN B O 1
ATOM 1577 N N . MET B 1 105 ? -9.344 21.547 9.141 1 43.38 105 MET B N 1
ATOM 1578 C CA . MET B 1 105 ? -8.188 20.703 8.828 1 43.38 105 MET B CA 1
ATOM 1579 C C . MET B 1 105 ? -7.805 20.828 7.355 1 43.38 105 MET B C 1
ATOM 1581 O O . MET B 1 105 ? -8.672 20.812 6.48 1 43.38 105 MET B O 1
ATOM 1585 N N . PRO B 1 106 ? -6.652 21.438 7.172 1 38.97 106 PRO B N 1
ATOM 1586 C CA . PRO B 1 106 ? -6.25 21.656 5.781 1 38.97 106 PRO B CA 1
ATOM 1587 C C . PRO B 1 106 ? -6.414 20.406 4.91 1 38.97 106 PRO B C 1
ATOM 1589 O O . PRO B 1 106 ? -6.215 20.469 3.695 1 38.97 106 PRO B O 1
ATOM 1592 N N . PHE B 1 107 ? -6.699 19.203 5.27 1 35.78 107 PHE B N 1
ATOM 1593 C CA . PHE B 1 107 ? -6.824 18.219 4.191 1 35.78 107 PHE B CA 1
ATOM 1594 C C . PHE B 1 107 ? -8.203 18.312 3.543 1 35.78 107 PHE B C 1
ATOM 1596 O O . PHE B 1 107 ? -9.172 18.719 4.184 1 35.78 107 PHE B O 1
#